Protein AF-0000000077127437 (afdb_homodimer)

Structure (mmCIF, N/CA/C/O backbone):
data_AF-0000000077127437-model_v1
#
loop_
_entity.id
_entity.type
_entity.pdbx_description
1 polymer 'Ribonuclease VapC'
#
loop_
_atom_site.group_PDB
_atom_site.id
_atom_site.type_symbol
_atom_site.label_atom_id
_atom_site.label_alt_id
_atom_site.label_comp_id
_atom_site.label_asym_id
_atom_site.label_entity_id
_atom_site.label_seq_id
_atom_site.pdbx_PDB_ins_code
_atom_site.Cartn_x
_atom_site.Cartn_y
_atom_site.Cartn_z
_atom_site.occupancy
_atom_site.B_iso_or_equiv
_atom_site.auth_seq_id
_atom_site.auth_comp_id
_atom_site.auth_asym_id
_atom_site.auth_atom_id
_atom_site.pdbx_PDB_model_num
ATOM 1 N N . MET A 1 1 ? -3.779 31.906 -5.957 1 47.03 1 MET A N 1
ATOM 2 C CA . MET A 1 1 ? -2.674 30.984 -5.711 1 47.03 1 MET A CA 1
ATOM 3 C C . MET A 1 1 ? -3.182 29.656 -5.156 1 47.03 1 MET A C 1
ATOM 5 O O . MET A 1 1 ? -4.223 29.625 -4.496 1 47.03 1 MET A O 1
ATOM 9 N N . PRO A 1 2 ? -2.729 28.5 -5.754 1 59.28 2 PRO A N 1
ATOM 10 C CA . PRO A 1 2 ? -3.344 27.297 -5.18 1 59.28 2 PRO A CA 1
ATOM 11 C C . PRO A 1 2 ? -3.191 27.234 -3.662 1 59.28 2 PRO A C 1
ATOM 13 O O . PRO A 1 2 ? -2.221 27.75 -3.111 1 59.28 2 PRO A O 1
ATOM 16 N N . VAL A 1 3 ? -4.312 27.016 -3.012 1 71.25 3 VAL A N 1
ATOM 17 C CA . VAL A 1 3 ? -4.32 26.891 -1.559 1 71.25 3 VAL A CA 1
ATOM 18 C C . VAL A 1 3 ? -3.197 25.953 -1.122 1 71.25 3 VAL A C 1
ATOM 20 O O . VAL A 1 3 ? -3.043 24.859 -1.672 1 71.25 3 VAL A O 1
ATOM 23 N N . PRO A 1 4 ? -2.434 26.531 -0.293 1 89.81 4 PRO A N 1
ATOM 24 C CA . PRO A 1 4 ? -1.303 25.703 0.135 1 89.81 4 PRO A CA 1
ATOM 25 C C . PRO A 1 4 ? -1.742 24.406 0.828 1 89.81 4 PRO A C 1
ATOM 27 O O . PRO A 1 4 ? -2.766 24.391 1.519 1 89.81 4 PRO A O 1
ATOM 30 N N . VAL A 1 5 ? -1.129 23.281 0.473 1 97.62 5 VAL A N 1
ATOM 31 C CA . VAL A 1 5 ? -1.521 21.969 0.979 1 97.62 5 VAL A CA 1
ATOM 32 C C . VAL A 1 5 ? -0.319 21.281 1.625 1 97.62 5 VAL A C 1
ATOM 34 O O . VAL A 1 5 ? 0.83 21.625 1.332 1 97.62 5 VAL A O 1
ATOM 37 N N . ALA A 1 6 ? -0.584 20.422 2.562 1 98.75 6 ALA A N 1
ATOM 38 C CA . ALA A 1 6 ? 0.403 19.5 3.117 1 98.75 6 ALA A CA 1
ATOM 39 C C . ALA A 1 6 ? 0.045 18.047 2.791 1 98.75 6 ALA A C 1
ATOM 41 O O . ALA A 1 6 ? -1.093 17.75 2.418 1 98.75 6 ALA A O 1
ATOM 42 N N . LEU A 1 7 ? 1.031 17.234 2.805 1 98.88 7 LEU A N 1
ATOM 43 C CA . LEU A 1 7 ? 0.756 15.805 2.676 1 98.88 7 LEU A CA 1
ATOM 44 C C . LEU A 1 7 ? 0.539 15.164 4.043 1 98.88 7 LEU A C 1
ATOM 46 O O . LEU A 1 7 ? 1.009 15.688 5.059 1 98.88 7 LEU A O 1
ATOM 50 N N . LEU A 1 8 ? -0.252 14.148 4.121 1 98.88 8 LEU A N 1
ATOM 51 C CA . LEU A 1 8 ? -0.587 13.438 5.344 1 98.88 8 LEU A CA 1
ATOM 52 C C . LEU A 1 8 ? -0.104 11.992 5.281 1 98.88 8 LEU A C 1
ATOM 54 O O . LEU A 1 8 ? -0.428 11.266 4.34 1 98.88 8 LEU A O 1
ATOM 58 N N . ASP A 1 9 ? 0.648 11.586 6.234 1 98.94 9 ASP A N 1
ATOM 59 C CA . ASP A 1 9 ? 1.272 10.266 6.316 1 98.94 9 ASP A CA 1
ATOM 60 C C . ASP A 1 9 ? 0.329 9.25 6.953 1 98.94 9 ASP A C 1
ATOM 62 O O . ASP A 1 9 ? -0.545 9.617 7.742 1 98.94 9 ASP A O 1
ATOM 66 N N . THR A 1 10 ? 0.512 8.016 6.625 1 98.94 10 THR A N 1
ATOM 67 C CA . THR A 1 10 ? -0.248 6.883 7.145 1 98.94 10 THR A CA 1
ATOM 68 C C . THR A 1 10 ? -0.25 6.887 8.672 1 98.94 10 THR A C 1
ATOM 70 O O . THR A 1 10 ? -1.289 6.664 9.297 1 98.94 10 THR A O 1
ATOM 73 N N . ASN A 1 11 ? 0.888 7.094 9.281 1 98.88 11 ASN A N 1
ATOM 74 C CA . ASN A 1 11 ? 1.027 6.891 10.719 1 98.88 11 ASN A CA 1
ATOM 75 C C . ASN A 1 11 ? 0.182 7.887 11.508 1 98.88 11 ASN A C 1
ATOM 77 O O . ASN A 1 11 ? -0.285 7.578 12.609 1 98.88 11 ASN A O 1
ATOM 81 N N . VAL A 1 12 ? -0.036 9.094 11 1 98.94 12 VAL A N 1
ATOM 82 C CA . VAL A 1 12 ? -0.888 10.062 11.672 1 98.94 12 VAL A CA 1
ATOM 83 C C . VAL A 1 12 ? -2.332 9.57 11.688 1 98.94 12 VAL A C 1
ATOM 85 O O . VAL A 1 12 ? -3.008 9.625 12.719 1 98.94 12 VAL A O 1
ATOM 88 N N . LEU A 1 13 ? -2.791 9.086 10.555 1 98.88 13 LEU A N 1
ATOM 89 C CA . LEU A 1 13 ? -4.16 8.594 10.43 1 98.88 13 LEU A CA 1
ATOM 90 C C . LEU A 1 13 ? -4.391 7.387 11.328 1 98.88 13 LEU A C 1
ATOM 92 O O . LEU A 1 13 ? -5.367 7.344 12.078 1 98.88 13 LEU A O 1
ATOM 96 N N . VAL A 1 14 ? -3.492 6.391 11.305 1 98.94 14 VAL A N 1
ATOM 97 C CA . VAL A 1 14 ? -3.635 5.172 12.102 1 98.94 14 VAL A CA 1
ATOM 98 C C . VAL A 1 14 ? -3.574 5.512 13.586 1 98.94 14 VAL A C 1
ATOM 100 O O . VAL A 1 14 ? -4.387 5.023 14.375 1 98.94 14 VAL A O 1
ATOM 103 N N . ALA A 1 15 ? -2.639 6.379 13.961 1 98.94 15 ALA A N 1
ATOM 104 C CA . ALA A 1 15 ? -2.506 6.773 15.359 1 98.94 15 ALA A CA 1
ATOM 105 C C . ALA A 1 15 ? -3.752 7.516 15.836 1 98.94 15 ALA A C 1
ATOM 107 O O . ALA A 1 15 ? -4.16 7.371 17 1 98.94 15 ALA A O 1
ATOM 108 N N . SER A 1 16 ? -4.328 8.32 15.016 1 98.81 16 SER A N 1
ATOM 109 C CA . SER A 1 16 ? -5.52 9.062 15.406 1 98.81 16 SER A CA 1
ATOM 110 C C . SER A 1 16 ? -6.676 8.125 15.734 1 98.81 16 SER A C 1
ATOM 112 O O . SER A 1 16 ? -7.527 8.453 16.562 1 98.81 16 SER A O 1
ATOM 114 N N . ALA A 1 17 ? -6.715 6.945 15.078 1 98.62 17 ALA A N 1
ATOM 115 C CA . ALA A 1 17 ? -7.816 6.004 15.242 1 98.62 17 ALA A CA 1
ATOM 116 C C . ALA A 1 17 ? -7.555 5.043 16.406 1 98.62 17 ALA A C 1
ATOM 118 O O . ALA A 1 17 ? -8.469 4.371 16.875 1 98.62 17 ALA A O 1
ATOM 119 N N . SER A 1 18 ? -6.301 4.891 16.797 1 98.75 18 SER A N 1
ATOM 120 C CA . SER A 1 18 ? -5.922 3.883 17.781 1 98.75 18 SER A CA 1
ATOM 121 C C . SER A 1 18 ? -5.629 4.516 19.141 1 98.75 18 SER A C 1
ATOM 123 O O . SER A 1 18 ? -4.547 5.066 19.344 1 98.75 18 SER A O 1
ATOM 125 N N . ALA A 1 19 ? -6.469 4.328 20.141 1 97.75 19 ALA A N 1
ATOM 126 C CA . ALA A 1 19 ? -6.332 4.941 21.453 1 97.75 19 ALA A CA 1
ATOM 127 C C . ALA A 1 19 ? -5.078 4.434 22.156 1 97.75 19 ALA A C 1
ATOM 129 O O . ALA A 1 19 ? -4.551 5.105 23.062 1 97.75 19 ALA A O 1
ATOM 130 N N . ARG A 1 20 ? -4.598 3.291 21.812 1 97.62 20 ARG A N 1
ATOM 131 C CA . ARG A 1 20 ? -3.453 2.693 22.484 1 97.62 20 ARG A CA 1
ATOM 132 C C . ARG A 1 20 ? -2.143 3.145 21.859 1 97.62 20 ARG A C 1
ATOM 134 O O . ARG A 1 20 ? -1.062 2.84 22.359 1 97.62 20 ARG A O 1
ATOM 141 N N . ASP A 1 21 ? -2.242 3.846 20.703 1 98.62 21 ASP A N 1
ATOM 142 C CA . ASP A 1 21 ? -1.038 4.324 20.031 1 98.62 21 ASP A CA 1
ATOM 143 C C . ASP A 1 21 ? -0.372 5.441 20.828 1 98.62 21 ASP A C 1
ATOM 145 O O . ASP A 1 21 ? -1.05 6.328 21.344 1 98.62 21 ASP A O 1
ATOM 149 N N . ASP A 1 22 ? 0.977 5.387 20.906 1 98.31 22 ASP A N 1
ATOM 150 C CA . ASP A 1 22 ? 1.747 6.359 21.672 1 98.31 22 ASP A CA 1
ATOM 151 C C . ASP A 1 22 ? 1.495 7.777 21.172 1 98.31 22 ASP A C 1
ATOM 153 O O . ASP A 1 22 ? 1.606 8.742 21.938 1 98.31 22 ASP A O 1
ATOM 157 N N . TYR A 1 23 ? 1.146 7.914 19.906 1 98.69 23 TYR A N 1
ATOM 158 C CA . TYR A 1 23 ? 0.985 9.227 19.297 1 98.69 23 TYR A CA 1
ATOM 159 C C . TYR A 1 23 ? -0.489 9.602 19.172 1 98.69 23 TYR A C 1
ATOM 161 O O . TYR A 1 23 ? -0.841 10.547 18.469 1 98.69 23 TYR A O 1
ATOM 169 N N . HIS A 1 24 ? -1.32 8.891 19.812 1 98.88 24 HIS A N 1
ATOM 170 C CA . HIS A 1 24 ? -2.76 9.023 19.625 1 98.88 24 HIS A CA 1
ATOM 171 C C . HIS A 1 24 ? -3.215 10.461 19.828 1 98.88 24 HIS A C 1
ATOM 173 O O . HIS A 1 24 ? -3.885 11.031 18.953 1 98.88 24 HIS A O 1
ATOM 179 N N . ASN A 1 25 ? -2.861 11.094 20.938 1 98.69 25 ASN A N 1
ATOM 180 C CA . ASN A 1 25 ? -3.357 12.43 21.266 1 98.69 25 ASN A CA 1
ATOM 181 C C . ASN A 1 25 ? -2.893 13.469 20.25 1 98.69 25 ASN A C 1
ATOM 183 O O . ASN A 1 25 ? -3.693 14.273 19.766 1 98.69 25 ASN A O 1
ATOM 187 N N . ARG A 1 26 ? -1.651 13.414 19.875 1 98.69 26 ARG A N 1
ATOM 188 C CA . ARG A 1 26 ? -1.144 14.359 18.891 1 98.69 26 ARG A CA 1
ATOM 189 C C . ARG A 1 26 ? -1.783 14.125 17.531 1 98.69 26 ARG A C 1
ATOM 191 O O . ARG A 1 26 ? -2.111 15.078 16.812 1 98.69 26 ARG A O 1
ATOM 198 N N . ALA A 1 27 ? -1.916 12.875 17.172 1 98.94 27 ALA A N 1
ATOM 199 C CA . ALA A 1 27 ? -2.535 12.523 15.898 1 98.94 27 ALA A CA 1
ATOM 200 C C . ALA A 1 27 ? -3.977 13.023 15.836 1 98.94 27 ALA A C 1
ATOM 202 O O . ALA A 1 27 ? -4.406 13.562 14.812 1 98.94 27 ALA A O 1
ATOM 203 N N . ARG A 1 28 ? -4.66 12.82 16.922 1 98.75 28 ARG A N 1
ATOM 204 C CA . ARG A 1 28 ? -6.043 13.281 16.984 1 98.75 28 ARG A CA 1
ATOM 205 C C . ARG A 1 28 ? -6.121 14.797 16.844 1 98.75 28 AR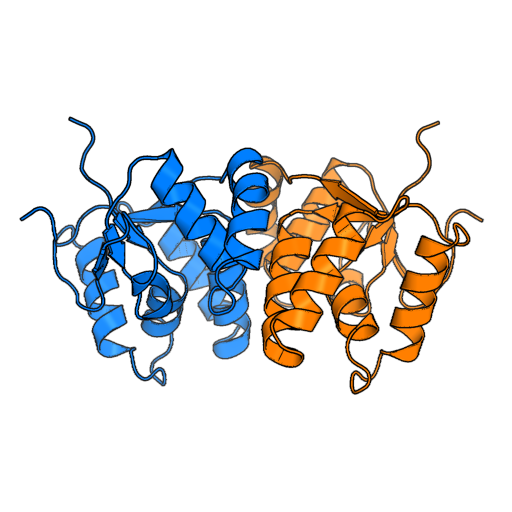G A C 1
ATOM 207 O O . ARG A 1 28 ? -7.02 15.312 16.172 1 98.75 28 ARG A O 1
ATOM 214 N N . GLU A 1 29 ? -5.27 15.508 17.422 1 98.88 29 GLU A N 1
ATOM 215 C CA . GLU A 1 29 ? -5.25 16.969 17.312 1 98.88 29 GLU A CA 1
ATOM 216 C C . GLU A 1 29 ? -4.977 17.406 15.883 1 98.88 29 GLU A C 1
ATOM 218 O O . GLU A 1 29 ? -5.586 18.359 15.398 1 98.88 29 GLU A O 1
ATOM 223 N N . ILE A 1 30 ? -4.059 16.719 15.227 1 98.88 30 ILE A N 1
ATOM 224 C CA . ILE A 1 30 ? -3.766 17.031 13.836 1 98.88 30 ILE A CA 1
ATOM 225 C C . ILE A 1 30 ? -5.008 16.781 12.984 1 98.88 30 ILE A C 1
ATOM 227 O O . ILE A 1 30 ? -5.441 17.672 12.234 1 98.88 30 ILE A O 1
ATOM 231 N N . VAL A 1 31 ? -5.629 15.664 13.125 1 98.75 31 VAL A N 1
ATOM 232 C CA . VAL A 1 31 ? -6.777 15.289 12.312 1 98.75 31 VAL A CA 1
ATOM 233 C C . VAL A 1 31 ? -7.949 16.219 12.602 1 98.75 31 VAL A C 1
ATOM 235 O O . VAL A 1 31 ? -8.641 16.672 11.688 1 98.75 31 VAL A O 1
ATOM 238 N N . ARG A 1 32 ? -8.148 16.531 13.867 1 98.06 32 ARG A N 1
ATOM 239 C CA . ARG A 1 32 ? -9.203 17.453 14.25 1 98.06 32 ARG A CA 1
ATOM 240 C C . ARG A 1 32 ? -8.938 18.844 13.672 1 98.06 32 ARG A C 1
ATOM 242 O O . ARG A 1 32 ? -9.867 19.516 13.203 1 98.06 32 ARG A O 1
ATOM 249 N N . GLY A 1 33 ? -7.691 19.266 13.781 1 98.19 33 GLY A N 1
ATOM 250 C CA . GLY A 1 33 ? -7.3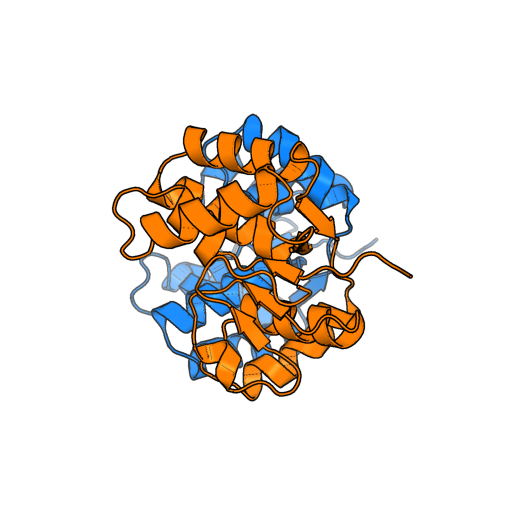24 20.547 13.195 1 98.19 33 GLY A CA 1
ATOM 251 C C . GLY A 1 33 ? -7.605 20.625 11.703 1 98.19 33 GLY A C 1
ATOM 252 O O . GLY A 1 33 ? -8.039 21.656 11.195 1 98.19 33 GLY A O 1
ATOM 253 N N . ILE A 1 34 ? -7.344 19.547 11.008 1 98.12 34 ILE A N 1
ATOM 254 C CA . ILE A 1 34 ? -7.641 19.484 9.578 1 98.12 34 ILE A CA 1
ATOM 255 C C . ILE A 1 34 ? -9.148 19.531 9.359 1 98.12 34 ILE A C 1
ATOM 257 O O . ILE A 1 34 ? -9.641 20.344 8.578 1 98.12 34 ILE A O 1
ATOM 261 N N . ASP A 1 35 ? -9.859 18.75 10.102 1 96.94 35 ASP A N 1
ATOM 262 C CA . ASP A 1 35 ? -11.312 18.672 9.992 1 96.94 35 ASP A CA 1
ATOM 263 C C . ASP A 1 35 ? -11.953 20.047 10.164 1 96.94 35 ASP A C 1
ATOM 265 O O . ASP A 1 35 ? -12.938 20.375 9.484 1 96.94 35 ASP A O 1
ATOM 269 N N . HIS A 1 36 ? -11.445 20.781 11.047 1 96.25 36 HIS A N 1
ATOM 270 C CA . HIS A 1 36 ? -12.078 22.031 11.438 1 96.25 36 HIS A CA 1
ATOM 271 C C . HIS A 1 36 ? -11.555 23.203 10.609 1 96.25 36 HIS A C 1
ATOM 273 O O . HIS A 1 36 ? -12.023 24.328 10.75 1 96.25 36 HIS A O 1
ATOM 279 N N . GLY A 1 37 ? -10.586 22.953 9.766 1 95.69 37 GLY A N 1
ATOM 280 C CA . GLY A 1 37 ? -10.047 24.016 8.922 1 95.69 37 GLY A CA 1
ATOM 281 C C . GLY A 1 37 ? -9.016 24.875 9.617 1 95.69 37 GLY A C 1
ATOM 282 O O . GLY A 1 37 ? -8.641 25.938 9.117 1 95.69 37 GLY A O 1
ATOM 283 N N . ASP A 1 38 ? -8.562 24.453 10.828 1 96.81 38 ASP A N 1
ATOM 284 C CA . ASP A 1 38 ? -7.504 25.141 11.555 1 96.81 38 ASP A CA 1
ATOM 285 C C . ASP A 1 38 ? -6.133 24.797 10.977 1 96.81 38 ASP A C 1
ATOM 287 O O . ASP A 1 38 ? -5.172 25.562 11.164 1 96.81 38 ASP A O 1
ATOM 291 N N . LEU A 1 39 ? -5.977 23.719 10.391 1 98 39 LEU A N 1
ATOM 292 C CA . LEU A 1 39 ? -4.801 23.281 9.648 1 98 39 LEU A CA 1
ATOM 293 C C . LEU A 1 39 ? -5.082 23.25 8.148 1 98 39 LEU A C 1
ATOM 295 O O . LEU A 1 39 ? -6.238 23.344 7.727 1 98 39 LEU A O 1
ATOM 299 N N . PRO A 1 40 ? -4.027 23.344 7.316 1 97.81 40 PRO A N 1
ATOM 300 C CA . PRO A 1 40 ? -4.262 23.328 5.871 1 97.81 40 PRO A CA 1
ATOM 301 C C . PRO A 1 40 ? -4.988 22.078 5.398 1 97.81 40 PRO A C 1
ATOM 303 O O . PRO A 1 40 ? -4.965 21.047 6.086 1 97.81 40 PRO A O 1
ATOM 306 N N . ASP A 1 41 ? -5.578 22.203 4.164 1 97.81 41 ASP A N 1
ATOM 307 C CA . ASP A 1 41 ? -6.008 20.984 3.486 1 97.81 41 ASP A CA 1
ATOM 308 C C . ASP A 1 41 ? -4.84 20.016 3.312 1 97.81 41 ASP A C 1
ATOM 310 O O . ASP A 1 41 ? -3.693 20.438 3.15 1 97.81 41 ASP A O 1
ATOM 314 N N . VAL A 1 42 ? -5.223 18.766 3.389 1 98.62 42 VAL A N 1
ATOM 315 C CA . VAL A 1 42 ? -4.156 17.781 3.262 1 98.62 42 VAL A CA 1
ATOM 316 C C . VAL A 1 42 ? -4.422 16.891 2.053 1 98.62 42 VAL A C 1
ATOM 318 O O . VAL A 1 42 ? -5.578 16.594 1.733 1 98.62 42 VAL A O 1
ATOM 321 N N . MET A 1 43 ? -3.297 16.516 1.414 1 98.38 43 MET A N 1
ATOM 322 C CA . MET A 1 43 ? -3.289 15.539 0.333 1 98.38 43 MET A CA 1
ATOM 323 C C . MET A 1 43 ? -2.809 14.18 0.832 1 98.38 43 MET A C 1
ATOM 325 O O . MET A 1 43 ? -1.917 14.102 1.679 1 98.38 43 MET A O 1
ATOM 329 N N . MET A 1 44 ? -3.414 13.125 0.344 1 98.38 44 MET A N 1
ATOM 330 C CA . MET A 1 44 ? -2.947 11.75 0.493 1 98.38 44 MET A CA 1
ATOM 331 C C . MET A 1 44 ? -2.947 11.023 -0.85 1 98.38 44 MET A C 1
ATOM 333 O O . MET A 1 44 ? -3.793 11.289 -1.704 1 98.38 44 MET A O 1
ATOM 337 N N . THR A 1 45 ? -2.014 10.148 -0.991 1 98.88 45 THR A N 1
ATOM 338 C CA . THR A 1 45 ? -2.027 9.328 -2.197 1 98.88 45 THR A CA 1
ATOM 339 C C . THR A 1 45 ? -2.799 8.031 -1.961 1 98.88 45 THR A C 1
ATOM 341 O O . THR A 1 45 ? -3.061 7.66 -0.815 1 98.88 45 THR A O 1
ATOM 344 N N . ASN A 1 46 ? -3.096 7.355 -3.041 1 98.88 46 ASN A N 1
ATOM 345 C CA . ASN A 1 46 ? -3.74 6.047 -2.98 1 98.88 46 ASN A CA 1
ATOM 346 C C . ASN A 1 46 ? -2.895 5.039 -2.211 1 98.88 46 ASN A C 1
ATOM 348 O O . ASN A 1 46 ? -3.43 4.148 -1.549 1 98.88 46 ASN A O 1
ATOM 352 N N . TYR A 1 47 ? -1.548 5.129 -2.227 1 98.94 47 TYR A N 1
ATOM 353 C CA . TYR A 1 47 ? -0.692 4.242 -1.447 1 98.94 47 TYR A CA 1
ATOM 354 C C . TYR A 1 47 ? -0.905 4.457 0.047 1 98.94 47 TYR A C 1
ATOM 356 O O . TYR A 1 47 ? -1.009 3.492 0.809 1 98.94 47 TYR A O 1
ATOM 364 N N . VAL A 1 48 ? -0.961 5.73 0.462 1 98.94 48 VAL A N 1
ATOM 365 C CA . VAL A 1 48 ? -1.156 6.078 1.865 1 98.94 48 VAL A CA 1
ATOM 366 C C . VAL A 1 48 ? -2.523 5.586 2.336 1 98.94 48 VAL A C 1
ATOM 368 O O . VAL A 1 48 ? -2.645 5.023 3.426 1 98.94 48 VAL A O 1
ATOM 371 N N . VAL A 1 49 ? -3.541 5.777 1.477 1 98.94 49 VAL A N 1
ATOM 372 C CA . VAL A 1 49 ? -4.895 5.363 1.836 1 98.94 49 VAL A CA 1
ATOM 373 C C . VAL A 1 49 ? -4.945 3.844 1.988 1 98.94 49 VAL A C 1
ATOM 375 O O . VAL A 1 49 ? -5.457 3.332 2.986 1 98.94 49 VAL A O 1
ATOM 378 N N . ALA A 1 50 ? -4.383 3.127 1.026 1 98.94 50 ALA A N 1
ATOM 379 C CA . ALA A 1 50 ? -4.391 1.668 1.078 1 98.94 50 ALA A CA 1
ATOM 380 C C . ALA A 1 50 ? -3.682 1.16 2.332 1 98.94 50 ALA A C 1
ATOM 382 O O . ALA A 1 50 ? -4.191 0.277 3.025 1 98.94 50 ALA A O 1
ATOM 383 N N . GLU A 1 51 ? -2.521 1.733 2.619 1 98.94 51 GLU A N 1
ATOM 384 C CA . GLU A 1 51 ? -1.765 1.343 3.805 1 98.94 51 GLU A CA 1
ATOM 385 C C . GLU A 1 51 ? -2.533 1.67 5.082 1 98.94 51 GLU A C 1
ATOM 387 O O . GLU A 1 51 ? -2.578 0.859 6.012 1 98.94 51 GLU A O 1
ATOM 392 N N . THR A 1 52 ? -3.156 2.838 5.152 1 98.94 52 THR A N 1
ATOM 393 C CA . THR A 1 52 ? -3.928 3.275 6.309 1 98.94 52 THR A CA 1
ATOM 394 C C . THR A 1 52 ? -5.082 2.316 6.582 1 98.94 52 THR A C 1
ATOM 396 O O . THR A 1 52 ? -5.277 1.881 7.719 1 98.94 52 THR A O 1
ATOM 399 N N . LEU A 1 53 ? -5.812 1.969 5.539 1 98.94 53 LEU A N 1
ATOM 400 C CA . LEU A 1 53 ? -6.98 1.107 5.695 1 98.94 53 LEU A CA 1
ATOM 401 C C . LEU A 1 53 ? -6.566 -0.3 6.109 1 98.94 53 LEU A C 1
ATOM 403 O O . LEU A 1 53 ? -7.191 -0.906 6.98 1 98.94 53 LEU A O 1
ATOM 407 N N . ASN A 1 54 ? -5.504 -0.833 5.52 1 98.81 54 ASN A N 1
ATOM 408 C CA . ASN A 1 54 ? -5.016 -2.16 5.883 1 98.81 54 ASN A CA 1
ATOM 409 C C . ASN A 1 54 ? -4.555 -2.209 7.336 1 98.81 54 ASN A C 1
ATOM 411 O O . ASN A 1 54 ? -4.945 -3.105 8.086 1 98.81 54 ASN A O 1
ATOM 415 N N . LEU A 1 55 ? -3.768 -1.25 7.758 1 98.69 55 LEU A N 1
ATOM 416 C CA . LEU A 1 55 ? -3.246 -1.22 9.117 1 98.69 55 LEU A CA 1
ATOM 417 C C . LEU A 1 55 ? -4.371 -1.012 10.133 1 98.69 55 LEU A C 1
ATOM 419 O O . LEU A 1 55 ? -4.383 -1.644 11.188 1 98.69 55 LEU A O 1
ATOM 423 N N . THR A 1 56 ? -5.301 -0.068 9.836 1 98.88 56 THR A N 1
ATOM 424 C CA . THR A 1 56 ? -6.434 0.18 10.727 1 98.88 56 THR A CA 1
ATOM 425 C C . THR A 1 56 ? -7.285 -1.077 10.875 1 98.88 56 THR A C 1
ATOM 427 O O . THR A 1 56 ? -7.676 -1.438 11.984 1 98.88 56 THR A O 1
ATOM 430 N N . GLY A 1 57 ? -7.59 -1.738 9.742 1 98.69 57 GLY A N 1
ATOM 431 C CA . GLY A 1 57 ? -8.344 -2.979 9.805 1 98.69 57 GLY A CA 1
ATOM 432 C C . GLY A 1 57 ? -7.656 -4.059 10.617 1 98.69 57 GLY A C 1
ATOM 433 O O . GLY A 1 57 ? -8.297 -4.75 11.414 1 98.69 57 GLY A O 1
ATOM 434 N N . GLU A 1 58 ? -6.355 -4.195 10.445 1 98 58 GLU A N 1
ATOM 435 C CA . GLU A 1 58 ? -5.57 -5.195 11.164 1 98 58 GLU A CA 1
ATOM 436 C C . GLU A 1 58 ? -5.566 -4.918 12.664 1 98 58 GLU A C 1
ATOM 438 O O . GLU A 1 58 ? -5.688 -5.84 13.469 1 98 58 GLU A O 1
ATOM 443 N N . LYS A 1 59 ? -5.438 -3.658 13.047 1 98.25 59 LYS A N 1
ATOM 444 C CA . LYS A 1 59 ? -5.242 -3.289 14.445 1 98.25 59 LYS A CA 1
ATOM 445 C C . LYS A 1 59 ? -6.578 -3.107 15.156 1 98.25 59 LYS A C 1
ATOM 447 O O . LYS A 1 59 ? -6.699 -3.406 16.344 1 98.25 59 LYS A O 1
ATOM 452 N N . LEU A 1 60 ? -7.621 -2.617 14.406 1 98.62 60 LEU A N 1
ATOM 453 C CA . LEU A 1 60 ? -8.812 -2.137 15.094 1 98.62 60 LEU A CA 1
ATOM 454 C C . LEU A 1 60 ? -10.062 -2.822 14.562 1 98.62 60 LEU A C 1
ATOM 456 O O . LEU A 1 60 ? -11.156 -2.643 15.102 1 98.62 60 LEU A O 1
ATOM 460 N N . GLY A 1 61 ? -9.922 -3.574 13.484 1 98.44 61 GLY A N 1
ATOM 461 C CA . GLY A 1 61 ? -11.047 -4.305 12.922 1 98.44 61 GLY A CA 1
ATOM 462 C C . GLY A 1 61 ? -11.688 -3.596 11.742 1 98.44 61 GLY A C 1
ATOM 463 O O . GLY A 1 61 ? -11.375 -2.438 11.461 1 98.44 61 GLY A O 1
ATOM 464 N N . PRO A 1 62 ? -12.516 -4.316 11.023 1 98.38 62 PRO A N 1
ATOM 465 C CA . PRO A 1 62 ? -13.062 -3.822 9.758 1 98.38 62 PRO A CA 1
ATOM 466 C C . PRO A 1 62 ? -13.961 -2.604 9.938 1 98.38 62 PRO A C 1
ATOM 468 O O . PRO A 1 62 ? -14.016 -1.734 9.062 1 98.38 62 PRO A O 1
ATOM 471 N N . ASP A 1 63 ? -14.688 -2.494 11.062 1 98.19 63 ASP A N 1
ATOM 472 C CA . ASP A 1 63 ? -15.547 -1.334 11.281 1 98.19 63 ASP A CA 1
ATOM 473 C C . ASP A 1 63 ? -14.727 -0.05 11.367 1 98.19 63 ASP A C 1
ATOM 475 O O . ASP A 1 63 ? -15.094 0.972 10.789 1 98.19 63 ASP A O 1
ATOM 479 N N . ALA A 1 64 ? -13.617 -0.125 12.062 1 98.69 64 ALA A N 1
ATOM 480 C CA . ALA A 1 64 ? -12.734 1.03 12.188 1 98.69 64 ALA A CA 1
ATOM 481 C C . ALA A 1 64 ? -12.141 1.423 10.844 1 98.69 64 ALA A C 1
ATOM 483 O O . ALA A 1 64 ? -12 2.609 10.539 1 98.69 64 ALA A O 1
ATOM 484 N N . ALA A 1 65 ? -11.789 0.456 10.039 1 98.88 65 ALA A N 1
ATOM 485 C CA . ALA A 1 65 ? -11.234 0.723 8.711 1 98.88 65 ALA A CA 1
ATOM 486 C C . ALA A 1 65 ? -12.273 1.373 7.805 1 98.88 65 ALA A C 1
ATOM 488 O O . ALA A 1 65 ? -11.961 2.299 7.055 1 98.88 65 ALA A O 1
ATOM 489 N N . ASN A 1 66 ? -13.5 0.873 7.879 1 98.75 66 ASN A N 1
ATOM 490 C CA . ASN A 1 66 ? -14.57 1.472 7.086 1 98.75 66 ASN A CA 1
ATOM 491 C C . ASN A 1 66 ? -14.859 2.904 7.527 1 98.75 66 ASN A C 1
ATOM 493 O O . ASN A 1 66 ? -15.109 3.775 6.691 1 98.75 66 ASN A O 1
ATOM 497 N N . GLU A 1 67 ? -14.852 3.164 8.828 1 98.38 67 GLU A N 1
ATOM 498 C CA . GLU A 1 67 ? -15.016 4.52 9.344 1 98.38 67 GLU A CA 1
ATOM 499 C C . GLU A 1 67 ? -13.891 5.434 8.867 1 98.38 67 GLU A C 1
ATOM 501 O O . GLU A 1 67 ? -14.125 6.598 8.531 1 98.38 67 GLU A O 1
ATOM 506 N N . MET A 1 68 ? -12.695 4.902 8.883 1 98.69 68 MET A N 1
ATOM 507 C CA . MET A 1 68 ? -11.547 5.648 8.367 1 98.69 68 MET A CA 1
ATOM 508 C C . MET A 1 68 ? -11.742 5.984 6.891 1 98.69 68 MET A C 1
ATOM 510 O O . MET A 1 68 ? -11.523 7.125 6.477 1 98.69 68 MET A O 1
ATOM 514 N N . LEU A 1 69 ? -12.133 5.027 6.117 1 98.81 69 LEU A N 1
ATOM 515 C CA . LEU A 1 69 ? -12.398 5.258 4.699 1 98.81 69 LEU A CA 1
ATOM 516 C C . LEU A 1 69 ? -13.453 6.344 4.512 1 98.81 69 LEU A C 1
ATOM 518 O O . LEU A 1 69 ? -13.289 7.238 3.68 1 98.81 69 LEU A O 1
ATOM 522 N N . ASP A 1 70 ? -14.516 6.305 5.277 1 98.06 70 ASP A N 1
ATOM 523 C CA . ASP A 1 70 ? -15.562 7.316 5.219 1 98.06 70 ASP A CA 1
ATOM 524 C C . ASP A 1 70 ? -14.992 8.711 5.492 1 98.06 70 ASP A C 1
ATOM 526 O O . ASP A 1 70 ? -15.32 9.664 4.785 1 98.06 70 ASP A O 1
ATOM 530 N N . ARG A 1 71 ? -14.211 8.781 6.492 1 96.31 71 ARG A N 1
ATOM 531 C CA . ARG A 1 71 ? -13.617 10.062 6.859 1 96.31 71 ARG A CA 1
ATOM 532 C C . ARG A 1 71 ? -12.773 10.625 5.715 1 96.31 71 ARG A C 1
ATOM 534 O O . ARG A 1 71 ? -12.875 11.805 5.391 1 96.31 71 ARG A O 1
ATOM 541 N N . LEU A 1 72 ? -11.992 9.773 5.074 1 97.88 72 LEU A N 1
ATOM 542 C CA . LEU A 1 72 ? -11.055 10.219 4.047 1 97.88 72 LEU A CA 1
ATOM 543 C C . LEU A 1 72 ? -11.797 10.617 2.773 1 97.88 72 LEU A C 1
ATOM 545 O O . LEU A 1 72 ? -11.391 11.555 2.08 1 97.88 72 LEU A O 1
ATOM 549 N N . ILE A 1 73 ? -12.883 9.906 2.467 1 96.88 73 ILE A N 1
ATOM 550 C CA . ILE A 1 73 ? -13.609 10.141 1.223 1 96.88 73 ILE A CA 1
ATOM 551 C C . ILE A 1 73 ? -14.57 11.312 1.401 1 96.88 73 ILE A C 1
ATOM 553 O O . ILE A 1 73 ? -14.812 12.078 0.463 1 96.88 73 ILE A O 1
ATOM 557 N N . GLU A 1 74 ? -15.102 11.477 2.584 1 95.56 74 GLU A N 1
ATOM 558 C CA . GLU A 1 74 ? -16.156 12.461 2.801 1 95.56 74 GLU A CA 1
ATOM 559 C C . GLU A 1 74 ? -15.602 13.75 3.4 1 95.56 74 GLU A C 1
ATOM 561 O O . GLU A 1 74 ? -16.281 14.781 3.393 1 95.56 74 GLU A O 1
ATOM 566 N N . GLY A 1 75 ? -14.469 13.68 4.055 1 96.06 75 GLY A N 1
ATOM 567 C CA . GLY A 1 75 ? -13.914 14.859 4.703 1 96.06 75 GLY A CA 1
ATOM 568 C C . GLY A 1 75 ? -13.586 15.977 3.729 1 96.06 75 GLY A C 1
ATOM 569 O O . GLY A 1 75 ? -12.828 15.781 2.779 1 96.06 75 GLY A O 1
ATOM 570 N N . ALA A 1 76 ? -14.008 17.156 3.984 1 96.25 76 ALA A N 1
ATOM 571 C CA . ALA A 1 76 ? -13.906 18.297 3.072 1 96.25 76 ALA A CA 1
ATOM 572 C C . ALA A 1 76 ? -12.453 18.75 2.934 1 96.25 76 ALA A C 1
ATOM 574 O O . ALA A 1 76 ? -12.078 19.344 1.923 1 96.25 76 ALA A O 1
ATOM 575 N N . HIS A 1 77 ? -11.625 18.438 3.916 1 97.12 77 HIS A N 1
ATOM 576 C CA . HIS A 1 77 ? -10.266 18.984 3.951 1 97.12 77 HIS A CA 1
ATOM 577 C C . HIS A 1 77 ? -9.234 17.891 3.67 1 97.12 77 HIS A C 1
ATOM 579 O O . HIS A 1 77 ? -8.031 18.125 3.783 1 97.12 77 HIS A O 1
ATOM 585 N N . PHE A 1 78 ? -9.75 16.672 3.352 1 98 78 PHE A N 1
ATOM 586 C CA . PHE A 1 78 ? -8.93 15.539 2.955 1 98 78 PHE A CA 1
ATOM 587 C C . PHE A 1 78 ? -9.062 15.266 1.462 1 98 78 PHE A C 1
ATOM 589 O O . PHE A 1 78 ? -10.172 15.055 0.96 1 98 78 PHE A O 1
ATOM 596 N N . GLU A 1 79 ? -7.938 15.312 0.813 1 97.88 79 GLU A N 1
ATOM 597 C CA . GLU A 1 79 ? -7.957 15.031 -0.62 1 97.88 79 GLU A CA 1
ATOM 598 C C . GLU A 1 79 ? -7.098 13.812 -0.958 1 97.88 79 GLU A C 1
ATOM 600 O O . GLU A 1 79 ? -5.945 13.727 -0.536 1 97.88 79 GLU A O 1
ATOM 605 N N . ILE A 1 80 ? -7.676 12.898 -1.689 1 98.69 80 ILE A N 1
ATOM 606 C CA . ILE A 1 80 ? -6.949 11.727 -2.172 1 98.69 80 ILE A CA 1
ATOM 607 C C . ILE A 1 80 ? -6.555 11.93 -3.633 1 98.69 80 ILE A C 1
ATOM 609 O O . ILE A 1 80 ? -7.41 12.18 -4.484 1 98.69 80 ILE A O 1
ATOM 613 N N . ASP A 1 81 ? -5.328 11.836 -3.898 1 98.56 81 ASP A N 1
ATOM 614 C CA . ASP A 1 81 ? -4.848 11.883 -5.277 1 98.56 81 ASP A CA 1
ATOM 615 C C . ASP A 1 81 ? -4.25 10.531 -5.688 1 98.56 81 ASP A C 1
ATOM 617 O O . ASP A 1 81 ? -3.549 9.891 -4.902 1 98.56 81 ASP A O 1
ATOM 621 N N . HIS A 1 82 ? -4.613 10.047 -6.887 1 98.88 82 HIS A N 1
ATOM 622 C CA . HIS A 1 82 ? -4.043 8.82 -7.43 1 98.88 82 HIS A CA 1
ATOM 623 C C . HIS A 1 82 ? -2.658 9.062 -8.016 1 98.88 82 HIS A C 1
ATOM 625 O O . HIS A 1 82 ? -2.525 9.695 -9.07 1 98.88 82 HIS A O 1
ATOM 631 N N . ALA A 1 83 ? -1.63 8.562 -7.332 1 98.81 83 ALA A N 1
ATOM 632 C CA . ALA A 1 83 ? -0.25 8.805 -7.746 1 98.81 83 ALA A CA 1
ATOM 633 C C . ALA A 1 83 ? 0.034 8.172 -9.102 1 98.81 83 ALA A C 1
ATOM 635 O O . ALA A 1 83 ? -0.347 7.027 -9.352 1 98.81 83 ALA A O 1
ATOM 636 N N . PRO A 1 84 ? 0.64 8.883 -10.031 1 98.81 84 PRO A N 1
ATOM 637 C CA . PRO A 1 84 ? 0.947 8.336 -11.352 1 98.81 84 PRO A CA 1
ATOM 638 C C . PRO A 1 84 ? 2.068 7.305 -11.32 1 98.81 84 PRO A C 1
ATOM 640 O O . PRO A 1 84 ? 2.801 7.215 -10.328 1 98.81 84 PRO A O 1
ATOM 643 N N . LYS A 1 85 ? 2.18 6.527 -12.422 1 98.75 85 LYS A N 1
ATOM 644 C CA . LYS A 1 85 ? 3.23 5.523 -12.562 1 98.75 85 LYS A CA 1
ATOM 645 C C . LYS A 1 85 ? 4.613 6.148 -12.406 1 98.75 85 LYS A C 1
ATOM 647 O O . LYS A 1 85 ? 5.535 5.508 -11.898 1 98.75 85 LYS A O 1
ATOM 652 N N . THR A 1 86 ? 4.754 7.434 -12.789 1 98.75 86 THR A N 1
ATOM 653 C CA . THR A 1 86 ? 6.039 8.117 -12.703 1 98.75 86 THR A CA 1
ATOM 654 C C . THR A 1 86 ? 6.512 8.203 -11.258 1 98.75 86 THR A C 1
ATOM 656 O O . THR A 1 86 ? 7.711 8.148 -10.984 1 98.75 86 THR A O 1
ATOM 659 N N . ASP A 1 87 ? 5.609 8.398 -10.281 1 98.88 87 ASP A N 1
ATOM 660 C CA . ASP A 1 87 ? 5.984 8.438 -8.875 1 98.88 87 ASP A CA 1
ATOM 661 C C . ASP A 1 87 ? 6.465 7.066 -8.398 1 98.88 87 ASP A C 1
ATOM 663 O O . ASP A 1 87 ? 7.422 6.973 -7.625 1 98.88 87 ASP A O 1
ATOM 667 N N . PHE A 1 88 ? 5.793 5.984 -8.82 1 98.81 88 PHE A N 1
ATOM 668 C CA . PHE A 1 88 ? 6.207 4.621 -8.516 1 98.81 88 PHE A CA 1
ATOM 669 C C . PHE A 1 88 ? 7.617 4.355 -9.023 1 98.81 88 PHE A C 1
ATOM 671 O O . PHE A 1 88 ? 8.453 3.801 -8.312 1 98.81 88 PHE A O 1
ATOM 678 N N . ASN A 1 89 ? 7.84 4.766 -10.297 1 98.75 89 ASN A N 1
ATOM 679 C CA . ASN A 1 89 ? 9.156 4.578 -10.898 1 98.75 89 ASN A CA 1
ATOM 680 C C . ASN A 1 89 ? 10.234 5.359 -10.156 1 98.75 89 ASN A C 1
ATOM 682 O O . ASN A 1 89 ? 11.312 4.828 -9.875 1 98.75 89 ASN A O 1
ATOM 686 N N . ALA A 1 90 ? 9.93 6.547 -9.773 1 98.88 90 ALA A N 1
ATOM 687 C CA . ALA A 1 90 ? 10.898 7.414 -9.094 1 98.88 90 ALA A CA 1
ATOM 688 C C . ALA A 1 90 ? 11.133 6.949 -7.66 1 98.88 90 ALA A C 1
ATOM 690 O O . ALA A 1 90 ? 12.172 7.25 -7.066 1 98.88 90 ALA A O 1
ATOM 691 N N . ALA A 1 91 ? 10.172 6.211 -7.074 1 98.88 91 ALA A N 1
ATOM 692 C CA . ALA A 1 91 ? 10.297 5.734 -5.699 1 98.88 91 ALA A CA 1
ATOM 693 C C . ALA A 1 91 ? 11.336 4.621 -5.598 1 98.88 91 ALA A C 1
ATOM 695 O O . ALA A 1 91 ? 11.906 4.395 -4.527 1 98.88 91 ALA A O 1
ATOM 696 N N . GLN A 1 92 ? 11.578 3.891 -6.727 1 98.81 92 GLN A N 1
ATOM 697 C CA . GLN A 1 92 ? 12.461 2.725 -6.695 1 98.81 92 GLN A CA 1
ATOM 698 C C . GLN A 1 92 ? 13.891 3.125 -6.352 1 98.81 92 GLN A C 1
ATOM 700 O O . GLN A 1 92 ? 14.484 2.588 -5.414 1 98.81 92 GLN A O 1
ATOM 705 N N . PRO A 1 93 ? 14.516 4.117 -7.062 1 98.62 93 PRO A N 1
ATOM 706 C CA . PRO A 1 93 ? 15.875 4.496 -6.668 1 98.62 93 PRO A CA 1
ATOM 707 C C . PRO A 1 93 ? 15.93 5.164 -5.293 1 98.62 93 PRO A C 1
ATOM 709 O O . PRO A 1 93 ? 16.922 5.023 -4.574 1 98.62 93 PRO A O 1
ATOM 712 N N . LEU A 1 94 ? 14.922 5.938 -4.879 1 98.62 94 LEU A N 1
ATOM 713 C CA . LEU A 1 94 ? 14.867 6.535 -3.549 1 98.62 94 LEU A CA 1
ATOM 714 C C . LEU A 1 94 ? 14.836 5.457 -2.471 1 98.62 94 LEU A C 1
ATOM 716 O O . LEU A 1 94 ? 15.531 5.562 -1.458 1 98.62 94 LEU A O 1
ATOM 720 N N . PHE A 1 95 ? 14.047 4.449 -2.668 1 98.75 95 PHE A N 1
ATOM 721 C CA . PHE A 1 95 ? 13.914 3.305 -1.772 1 98.75 95 PHE A CA 1
ATOM 722 C C . PHE A 1 95 ? 15.25 2.604 -1.579 1 98.75 95 PHE A C 1
ATOM 724 O O . PHE A 1 95 ? 15.602 2.223 -0.46 1 98.75 95 PHE A O 1
ATOM 731 N N . ARG A 1 96 ? 16.016 2.477 -2.646 1 98.5 96 ARG A N 1
ATOM 732 C CA . ARG A 1 96 ? 17.328 1.838 -2.594 1 98.5 96 ARG A CA 1
ATOM 733 C C . ARG A 1 96 ? 18.328 2.711 -1.853 1 98.5 96 ARG A C 1
ATOM 735 O O . ARG A 1 96 ? 19.234 2.199 -1.176 1 98.5 96 ARG A O 1
ATOM 742 N N . ARG A 1 97 ? 18.141 3.984 -1.978 1 98.19 97 ARG A N 1
ATOM 743 C CA . ARG A 1 97 ? 19.109 4.941 -1.436 1 98.19 97 ARG A CA 1
ATOM 744 C C . ARG A 1 97 ? 18.875 5.16 0.056 1 98.19 97 ARG A C 1
ATOM 746 O O . ARG A 1 97 ? 19.828 5.242 0.831 1 98.19 97 ARG A O 1
ATOM 753 N N . TYR A 1 98 ? 17.641 5.277 0.507 1 98.25 98 TYR A N 1
ATOM 754 C CA . TYR A 1 98 ? 17.266 5.527 1.896 1 98.25 98 TYR A CA 1
ATOM 755 C C . TYR A 1 98 ? 16.688 4.277 2.539 1 98.25 98 TYR A C 1
ATOM 757 O O . TYR A 1 98 ? 15.469 4.082 2.541 1 98.25 98 TYR A O 1
ATOM 765 N N . LEU A 1 99 ? 17.469 3.516 3.236 1 97.56 99 LEU A N 1
ATOM 766 C CA . LEU A 1 99 ? 17.125 2.174 3.693 1 97.56 99 LEU A CA 1
ATOM 767 C C . LEU A 1 99 ? 16.109 2.234 4.84 1 97.56 99 LEU A C 1
ATOM 769 O O . LEU A 1 99 ? 15.461 1.235 5.152 1 97.56 99 LEU A O 1
ATOM 773 N N . GLU A 1 100 ? 15.984 3.414 5.422 1 97.31 100 GLU A N 1
ATOM 774 C CA . GLU A 1 100 ? 15.062 3.557 6.543 1 97.31 100 GLU A CA 1
ATOM 775 C C . GLU A 1 100 ? 13.648 3.863 6.059 1 97.31 100 GLU A C 1
ATOM 777 O O . GLU A 1 100 ? 12.688 3.777 6.828 1 97.31 100 GLU A O 1
ATOM 782 N N . LEU A 1 101 ? 13.508 4.199 4.781 1 98.44 101 LEU A N 1
ATOM 783 C CA . LEU A 1 101 ? 12.195 4.508 4.227 1 98.44 101 LEU A CA 1
ATOM 784 C C . LEU A 1 101 ? 11.539 3.252 3.66 1 98.44 101 LEU A C 1
ATOM 786 O O . LEU A 1 101 ? 12.172 2.492 2.922 1 98.44 101 LEU A O 1
ATOM 790 N N . SER A 1 102 ? 10.25 3.047 4.031 1 98.69 102 SER A N 1
ATOM 791 C CA . SER A 1 102 ? 9.461 2.033 3.334 1 98.69 102 SER A CA 1
ATOM 792 C C . SER A 1 102 ? 9.203 2.438 1.886 1 98.69 102 SER A C 1
ATOM 794 O O . SER A 1 102 ? 9.5 3.564 1.487 1 98.69 102 SER A O 1
ATOM 796 N N . PHE A 1 103 ? 8.727 1.537 1.122 1 98.88 103 PHE A N 1
ATOM 797 C CA . PHE A 1 103 ? 8.43 1.895 -0.259 1 98.88 103 PHE A CA 1
ATOM 798 C C . PHE A 1 103 ? 7.32 2.939 -0.318 1 98.88 103 PHE A C 1
ATOM 800 O O . PHE A 1 103 ? 7.375 3.865 -1.13 1 98.88 103 PHE A O 1
ATOM 807 N N . VAL A 1 104 ? 6.273 2.791 0.551 1 98.94 104 VAL A N 1
ATOM 808 C CA . VAL A 1 104 ? 5.191 3.77 0.586 1 98.94 104 VAL A CA 1
ATOM 809 C C . VAL A 1 104 ? 5.742 5.133 1.004 1 98.94 104 VAL A C 1
ATOM 811 O O . VAL A 1 104 ? 5.371 6.16 0.431 1 98.94 104 VAL A O 1
ATOM 814 N N . ASP A 1 105 ? 6.711 5.207 1.963 1 98.88 105 ASP A N 1
ATOM 815 C CA . ASP A 1 105 ? 7.367 6.465 2.309 1 98.88 105 ASP A CA 1
ATOM 816 C C . ASP A 1 105 ? 8.078 7.062 1.099 1 98.88 105 ASP A C 1
ATOM 818 O O . ASP A 1 105 ? 8.039 8.273 0.882 1 98.88 105 ASP A O 1
ATOM 822 N N . SER A 1 106 ? 8.742 6.203 0.355 1 98.94 106 SER A N 1
ATOM 823 C CA . SER A 1 106 ? 9.438 6.656 -0.846 1 98.94 106 SER A CA 1
ATOM 824 C C . SER A 1 106 ? 8.461 7.234 -1.863 1 98.94 106 SER A C 1
ATOM 826 O O . SER A 1 106 ? 8.773 8.219 -2.539 1 98.94 106 SER A O 1
ATOM 828 N N . THR A 1 107 ? 7.266 6.637 -2.002 1 98.94 107 THR A N 1
ATOM 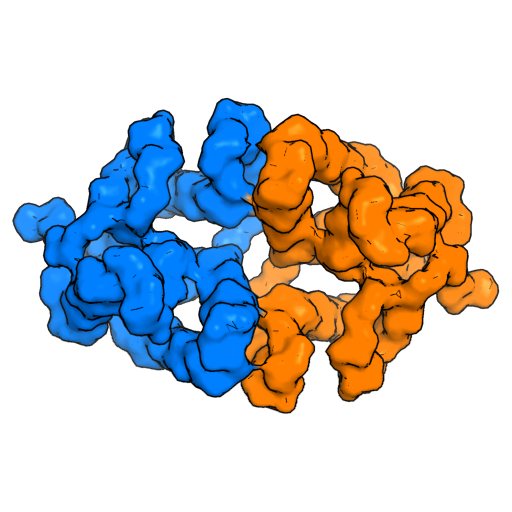829 C CA . THR A 1 107 ? 6.254 7.184 -2.902 1 98.94 107 THR A CA 1
ATOM 830 C C . THR A 1 107 ? 5.734 8.523 -2.385 1 98.94 107 THR A C 1
ATOM 832 O O . THR A 1 107 ? 5.395 9.406 -3.172 1 98.94 107 THR A O 1
ATOM 835 N N . ILE A 1 108 ? 5.613 8.68 -1.019 1 98.94 108 ILE A N 1
ATOM 836 C CA . ILE A 1 108 ? 5.254 9.961 -0.436 1 98.94 108 ILE A CA 1
ATOM 837 C C . ILE A 1 108 ? 6.262 11.031 -0.871 1 98.94 108 ILE A C 1
ATOM 839 O O . ILE A 1 108 ? 5.875 12.078 -1.384 1 98.94 108 ILE A O 1
ATOM 843 N N . ALA A 1 109 ? 7.52 10.703 -0.752 1 98.88 109 ALA A N 1
ATOM 844 C CA . ALA A 1 109 ? 8.586 11.648 -1.059 1 98.88 109 ALA A CA 1
ATOM 845 C C . ALA A 1 109 ? 8.57 12.039 -2.533 1 98.88 109 ALA A C 1
ATOM 847 O O . ALA A 1 109 ? 8.672 13.227 -2.867 1 98.88 109 ALA A O 1
ATOM 848 N N . THR A 1 110 ? 8.445 11.07 -3.426 1 98.88 110 THR A N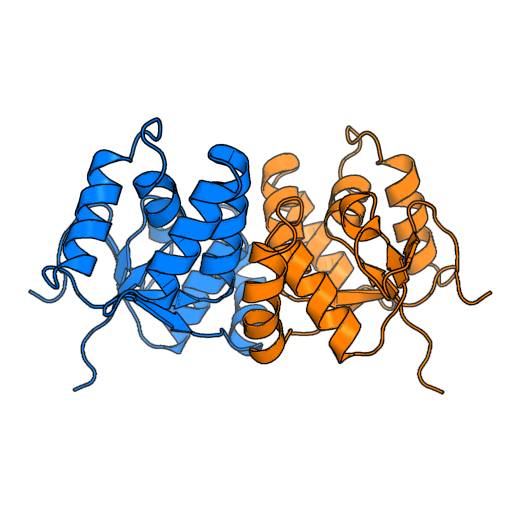 1
ATOM 849 C CA . THR A 1 110 ? 8.477 11.359 -4.855 1 98.88 110 THR A CA 1
ATOM 850 C C . THR A 1 110 ? 7.238 12.148 -5.273 1 98.88 110 THR A C 1
ATOM 852 O O . THR A 1 110 ? 7.316 13.016 -6.145 1 98.88 110 THR A O 1
ATOM 855 N N . TYR A 1 111 ? 6.078 11.82 -4.688 1 98.88 111 TYR A N 1
ATOM 856 C CA . TYR A 1 111 ? 4.859 12.586 -4.945 1 98.88 111 TYR A CA 1
ATOM 857 C C . TYR A 1 111 ? 5.027 14.039 -4.531 1 98.88 111 TYR A C 1
ATOM 859 O O . TYR A 1 111 ? 4.668 14.953 -5.285 1 98.88 111 TYR A O 1
ATOM 867 N N . MET A 1 112 ? 5.539 14.281 -3.303 1 98.75 112 MET A N 1
ATOM 868 C CA . MET A 1 112 ? 5.754 15.625 -2.791 1 98.75 112 MET A CA 1
ATOM 869 C C . MET A 1 112 ? 6.688 16.406 -3.705 1 98.75 112 MET A C 1
ATOM 871 O O . MET A 1 112 ? 6.418 17.578 -4.027 1 98.75 112 MET A O 1
ATOM 875 N N . GLU A 1 113 ? 7.75 15.758 -4.109 1 98.56 113 GLU A N 1
ATOM 876 C CA . GLU A 1 113 ? 8.703 16.406 -5.004 1 98.56 113 GLU A CA 1
ATOM 877 C C . GLU A 1 113 ? 8.047 16.812 -6.32 1 98.56 113 GLU A C 1
ATOM 879 O O . GLU A 1 113 ? 8.188 17.953 -6.766 1 98.56 113 GLU A O 1
ATOM 884 N N . ARG A 1 114 ? 7.371 15.914 -6.93 1 98.38 114 ARG A N 1
ATOM 885 C CA . ARG A 1 114 ? 6.75 16.141 -8.227 1 98.38 114 ARG A CA 1
ATOM 886 C C . ARG A 1 114 ? 5.711 17.25 -8.148 1 98.38 114 ARG A C 1
ATOM 888 O O . ARG A 1 114 ? 5.609 18.078 -9.055 1 98.38 114 ARG A O 1
ATOM 895 N N . GLU A 1 115 ? 4.93 17.297 -7.086 1 97.94 115 GLU A N 1
ATOM 896 C CA . GLU A 1 115 ? 3.828 18.234 -6.941 1 97.94 115 GLU A CA 1
ATOM 897 C C . GLU A 1 115 ? 4.301 19.547 -6.309 1 97.94 115 GLU A C 1
ATOM 899 O O . GLU A 1 115 ? 3.527 20.5 -6.176 1 97.94 115 GLU A O 1
ATOM 904 N N . GLY A 1 116 ? 5.527 19.578 -5.848 1 97.31 116 GLY A N 1
ATOM 905 C CA . GLY A 1 116 ? 6.055 20.781 -5.199 1 97.31 116 GLY A CA 1
ATOM 906 C C . GLY A 1 116 ? 5.48 21.016 -3.816 1 97.31 116 GLY A C 1
ATOM 907 O O . GLY A 1 116 ? 5.254 22.156 -3.416 1 97.31 116 GLY A O 1
ATOM 908 N N . ILE A 1 117 ? 5.145 19.984 -3.09 1 98.19 117 ILE A N 1
ATOM 909 C CA . ILE A 1 117 ? 4.637 20.078 -1.727 1 98.19 117 ILE A CA 1
ATOM 910 C C . ILE A 1 117 ? 5.785 19.922 -0.734 1 98.19 117 ILE A C 1
ATOM 912 O O . ILE A 1 117 ? 6.543 18.953 -0.793 1 98.19 117 ILE A O 1
ATOM 916 N N . GLU A 1 118 ? 5.934 20.75 0.166 1 98.38 118 GLU A N 1
ATOM 917 C CA . GLU A 1 118 ? 7.062 20.766 1.092 1 98.38 118 GLU A CA 1
ATOM 918 C C . GLU A 1 118 ? 6.703 20.094 2.416 1 98.38 118 GLU A C 1
ATOM 920 O O . GLU A 1 118 ? 7.539 19.438 3.027 1 98.38 118 GLU A O 1
ATOM 925 N N . TYR A 1 119 ? 5.473 20.234 2.91 1 98.88 119 TYR A N 1
ATOM 926 C CA . TYR A 1 119 ? 5.141 19.922 4.293 1 98.88 119 TYR A CA 1
ATOM 927 C C . TYR A 1 119 ? 4.43 18.578 4.387 1 98.88 119 TYR A C 1
ATOM 929 O O . TYR A 1 119 ? 3.57 18.266 3.561 1 98.88 119 TYR A O 1
ATOM 937 N N . LEU A 1 120 ? 4.836 17.812 5.332 1 98.94 120 LEU A N 1
ATOM 938 C CA . LEU A 1 120 ? 4.324 16.469 5.602 1 98.94 120 LEU A CA 1
ATOM 939 C C . LEU A 1 120 ? 3.977 16.312 7.078 1 98.94 120 LEU A C 1
ATOM 941 O O . LEU A 1 120 ? 4.84 16.469 7.941 1 98.94 120 LEU A O 1
ATOM 945 N N . TYR A 1 121 ? 2.697 16.047 7.398 1 98.94 121 TYR A N 1
ATOM 946 C CA . TYR A 1 121 ? 2.387 15.602 8.75 1 98.94 121 TYR A CA 1
ATOM 947 C C . TYR A 1 121 ? 2.762 14.141 8.938 1 98.94 121 TYR A C 1
ATOM 949 O O . TYR A 1 121 ? 2.189 13.258 8.297 1 98.94 121 TYR A O 1
ATOM 957 N N . SER A 1 122 ? 3.713 13.867 9.781 1 98.94 122 SER A N 1
ATOM 958 C CA . SER A 1 122 ? 4.207 12.523 10.039 1 98.94 122 SER A CA 1
ATOM 959 C C . SER A 1 122 ? 4.945 12.453 11.367 1 98.94 122 SER A C 1
ATOM 961 O O . SER A 1 122 ? 5.629 13.398 11.758 1 98.94 122 SER A O 1
ATOM 963 N N . PHE A 1 123 ? 4.84 11.297 12.031 1 98.94 123 PHE A N 1
ATOM 964 C CA . PHE A 1 123 ? 5.598 11.047 13.25 1 98.94 123 PHE A CA 1
ATOM 965 C C . PHE A 1 123 ? 6.891 10.297 12.945 1 98.94 123 PHE A C 1
ATOM 967 O O . PHE A 1 123 ? 7.688 10.031 13.844 1 98.94 123 PHE A O 1
ATOM 974 N N . ASP A 1 124 ? 7.113 9.906 11.68 1 98.69 124 ASP A N 1
ATOM 975 C CA . ASP A 1 124 ? 8.281 9.133 11.266 1 98.69 124 ASP A CA 1
ATOM 976 C C . ASP A 1 124 ? 9.461 10.047 10.961 1 98.69 124 ASP A C 1
ATOM 978 O O . ASP A 1 124 ? 9.508 10.68 9.898 1 98.69 124 ASP A O 1
ATOM 982 N N . ASP A 1 125 ? 10.453 10.039 11.766 1 98.56 125 ASP A N 1
ATOM 983 C CA . ASP A 1 125 ? 11.57 10.969 11.609 1 98.56 125 ASP A CA 1
ATOM 984 C C . ASP A 1 125 ? 12.516 10.508 10.508 1 98.56 125 ASP A C 1
ATOM 986 O O . ASP A 1 125 ? 13.469 11.219 10.164 1 98.56 125 ASP A O 1
ATOM 990 N N . ASP A 1 126 ? 12.25 9.367 9.82 1 98.44 126 ASP A N 1
ATOM 991 C CA . ASP A 1 126 ? 13.031 8.953 8.656 1 98.44 126 ASP A CA 1
ATOM 992 C C . ASP A 1 126 ? 12.922 9.977 7.531 1 98.44 126 ASP A C 1
ATOM 994 O O . ASP A 1 126 ? 13.852 10.133 6.734 1 98.44 126 ASP A O 1
ATOM 998 N N . PHE A 1 127 ? 11.828 10.734 7.52 1 98.81 127 PHE A N 1
ATOM 999 C CA . PHE A 1 127 ? 11.617 11.711 6.465 1 98.81 127 PHE A CA 1
ATOM 1000 C C . PHE A 1 127 ? 12.578 12.891 6.609 1 98.81 127 PHE A C 1
ATOM 1002 O O . PHE A 1 127 ? 12.758 13.664 5.672 1 98.81 127 PHE A O 1
ATOM 1009 N N . ASP A 1 128 ? 13.195 13.047 7.816 1 98.62 128 ASP A N 1
ATOM 1010 C CA . ASP A 1 128 ? 14.07 14.188 8.07 1 98.62 128 ASP A CA 1
ATOM 1011 C C . ASP A 1 128 ? 15.344 14.102 7.227 1 98.62 128 ASP A C 1
ATOM 1013 O O . ASP A 1 128 ? 16.062 15.086 7.078 1 98.62 128 ASP A O 1
ATOM 1017 N N . ALA A 1 129 ? 15.602 12.984 6.66 1 97.88 129 ALA A N 1
ATOM 1018 C CA . ALA A 1 129 ? 16.781 12.789 5.824 1 97.88 129 ALA A CA 1
ATOM 1019 C C . ALA A 1 129 ? 16.562 13.344 4.422 1 97.88 129 ALA A C 1
ATOM 1021 O O . ALA A 1 129 ? 17.516 13.508 3.652 1 97.88 129 ALA A O 1
ATOM 1022 N N . LEU A 1 130 ? 15.344 13.68 4.031 1 98.31 130 LEU A N 1
ATOM 1023 C CA . LEU A 1 130 ? 14.992 14.078 2.67 1 98.31 130 LEU A CA 1
ATOM 1024 C C . LEU A 1 130 ? 15.086 15.586 2.508 1 98.31 130 LEU A C 1
ATOM 1026 O O . LEU A 1 130 ? 14.555 16.344 3.332 1 98.31 130 LEU A O 1
ATOM 1030 N N . ASP A 1 131 ? 15.734 15.953 1.457 1 96.69 131 ASP A N 1
ATOM 1031 C CA . ASP A 1 131 ? 15.719 17.375 1.102 1 96.69 131 ASP A CA 1
ATOM 1032 C C . ASP A 1 131 ? 14.344 17.781 0.581 1 96.69 131 ASP A C 1
ATOM 1034 O O . ASP A 1 131 ? 13.688 17.031 -0.138 1 96.69 131 ASP A O 1
ATOM 1038 N N . GLY A 1 132 ? 13.922 18.922 0.951 1 97.44 132 GLY A N 1
ATOM 1039 C CA . GLY A 1 132 ? 12.703 19.484 0.394 1 97.44 132 GLY A CA 1
ATOM 1040 C C . GLY A 1 132 ? 11.453 19.047 1.138 1 97.44 132 GLY A C 1
ATOM 1041 O O . GLY A 1 132 ? 10.344 19.422 0.76 1 97.44 132 GLY A O 1
ATOM 1042 N N . VAL A 1 133 ? 11.633 18.219 2.195 1 98.62 133 VAL A N 1
ATOM 1043 C CA . VAL A 1 133 ? 10.5 17.781 3.016 1 98.62 133 VAL A CA 1
ATOM 1044 C C . VAL A 1 133 ? 10.633 18.375 4.418 1 98.62 133 VAL A C 1
ATOM 1046 O O . VAL A 1 133 ? 11.664 18.219 5.074 1 98.62 133 VAL A O 1
ATOM 1049 N N . THR A 1 134 ? 9.664 19.078 4.848 1 98.69 134 THR A N 1
ATOM 1050 C CA . THR A 1 134 ? 9.555 19.531 6.227 1 98.69 134 THR A CA 1
ATOM 1051 C C . THR A 1 134 ? 8.484 18.75 6.977 1 98.69 134 THR A C 1
ATOM 1053 O O . THR A 1 134 ? 7.297 18.859 6.672 1 98.69 134 THR A O 1
ATOM 1056 N N . ARG A 1 135 ? 8.922 18.016 7.906 1 98.81 135 ARG A N 1
ATOM 1057 C CA . ARG A 1 135 ? 8.047 17.156 8.688 1 98.81 135 ARG A CA 1
ATOM 1058 C C . ARG A 1 135 ? 7.41 17.922 9.844 1 98.81 135 ARG A C 1
ATOM 1060 O O . ARG A 1 135 ? 8.078 18.688 10.531 1 98.81 135 ARG A O 1
ATOM 1067 N N . LEU A 1 136 ? 6.156 17.734 9.977 1 98.88 136 LEU A N 1
ATOM 1068 C CA . LEU A 1 136 ? 5.379 18.266 11.094 1 98.88 136 LEU A CA 1
ATOM 1069 C C . LEU A 1 136 ? 4.84 17.125 11.961 1 98.88 136 LEU A C 1
ATOM 1071 O O . LEU A 1 136 ? 4.062 16.297 11.492 1 98.88 136 LEU A O 1
ATOM 1075 N N . ASP A 1 137 ? 5.184 17.094 13.289 1 98.69 137 ASP A N 1
ATOM 1076 C CA . ASP A 1 137 ? 4.719 16.031 14.18 1 98.69 137 ASP A CA 1
ATOM 1077 C C . ASP A 1 137 ? 3.834 16.594 15.289 1 98.69 137 ASP A C 1
ATOM 1079 O O . ASP A 1 137 ? 3.611 15.922 16.297 1 98.69 137 ASP A O 1
ATOM 1083 N N . THR A 1 138 ? 3.447 17.844 15.133 1 98.56 138 THR A N 1
ATOM 1084 C CA . THR A 1 138 ? 2.488 18.562 15.969 1 98.56 138 THR A CA 1
ATOM 1085 C C . THR A 1 138 ? 1.438 19.266 15.102 1 98.56 138 THR A C 1
ATOM 1087 O O . THR A 1 138 ? 1.616 19.406 13.891 1 98.56 138 THR A O 1
ATOM 1090 N N . PRO A 1 139 ? 0.294 19.594 15.68 1 98.5 139 PRO A N 1
ATOM 1091 C CA . PRO A 1 139 ? -0.758 20.25 14.898 1 98.5 139 PRO A CA 1
ATOM 1092 C C . PRO A 1 139 ? -0.434 21.703 14.578 1 98.5 139 PRO A C 1
ATOM 1094 O O . PRO A 1 139 ? -1.22 22.609 14.898 1 98.5 139 PRO A O 1
ATOM 1097 N N . ASP A 1 140 ? 0.659 21.938 13.93 1 98.06 140 ASP A N 1
ATOM 1098 C CA . ASP A 1 140 ? 1.074 23.266 13.5 1 98.06 140 ASP A CA 1
ATOM 1099 C C . ASP A 1 140 ? 0.644 23.547 12.062 1 98.06 140 ASP A C 1
ATOM 1101 O O . ASP A 1 140 ? 0.712 22.656 11.211 1 98.06 140 ASP A O 1
ATOM 1105 N N . ASN A 1 141 ? 0.223 24.734 11.836 1 98 141 ASN A N 1
ATOM 1106 C CA . ASN A 1 141 ? -0.006 25.219 10.477 1 98 141 ASN A CA 1
ATOM 1107 C C . ASN A 1 141 ? 1.229 25.922 9.914 1 98 141 ASN A C 1
ATOM 1109 O O . ASN A 1 141 ? 1.559 27.031 10.328 1 98 141 ASN A O 1
ATOM 1113 N N . PRO A 1 142 ? 1.853 25.328 8.977 1 97.56 142 PRO A N 1
ATOM 1114 C CA . PRO A 1 142 ? 3.119 25.906 8.516 1 97.56 142 PRO A CA 1
ATOM 1115 C C . PRO A 1 142 ? 2.924 27.125 7.621 1 97.56 142 PRO A C 1
ATOM 1117 O O . PRO A 1 142 ? 3.898 27.781 7.234 1 97.56 142 PRO A O 1
ATOM 1120 N N . PHE A 1 143 ? 1.748 27.469 7.316 1 96.5 143 PHE A N 1
ATOM 1121 C CA . PHE A 1 143 ? 1.477 28.562 6.391 1 96.5 143 PHE A CA 1
ATOM 1122 C C . PHE A 1 143 ? 0.976 29.781 7.141 1 96.5 143 PHE A C 1
ATOM 1124 O O . PHE A 1 143 ? 0.552 30.766 6.52 1 96.5 143 PHE A O 1
ATOM 1131 N N . ASP A 1 144 ? 0.79 29.625 8.406 1 88.25 144 ASP A N 1
ATOM 1132 C CA . ASP A 1 144 ? 0.475 30.781 9.227 1 88.25 144 ASP A CA 1
ATOM 1133 C C . ASP A 1 144 ? 1.706 31.672 9.43 1 88.25 144 ASP A C 1
ATOM 1135 O O . ASP A 1 144 ? 2.836 31.172 9.438 1 88.25 144 ASP A O 1
ATOM 1139 N N . MET B 1 1 ? -3.252 -15.234 -29.406 1 46.09 1 MET B N 1
ATOM 1140 C CA . MET B 1 1 ? -4.062 -15.016 -28.203 1 46.09 1 MET B CA 1
ATOM 1141 C C . MET B 1 1 ? -3.199 -14.531 -27.047 1 46.09 1 MET B C 1
ATOM 1143 O O . MET B 1 1 ? -2.01 -14.844 -26.969 1 46.09 1 MET B O 1
ATOM 1147 N N . PRO B 1 2 ? -3.623 -13.398 -26.359 1 58.38 2 PRO B N 1
ATOM 1148 C CA . PRO B 1 2 ? -2.676 -12.992 -25.312 1 58.38 2 PRO B CA 1
ATOM 1149 C C . PRO B 1 2 ? -2.322 -14.133 -24.359 1 58.38 2 PRO B C 1
ATOM 1151 O O . PRO B 1 2 ? -3.139 -15.023 -24.141 1 58.38 2 PRO B O 1
ATOM 1154 N N . VAL B 1 3 ? -1.039 -14.344 -24.219 1 70.38 3 VAL B N 1
ATOM 1155 C CA . VAL B 1 3 ? -0.549 -15.367 -23.312 1 70.38 3 VAL B CA 1
ATOM 1156 C C . VAL B 1 3 ? -1.307 -15.289 -21.984 1 70.38 3 VAL B C 1
ATOM 1158 O O . VAL B 1 3 ? -1.439 -14.211 -21.406 1 70.38 3 VAL B O 1
ATOM 1161 N N . PRO B 1 4 ? -1.866 -16.391 -21.719 1 89.62 4 PRO B N 1
ATOM 1162 C CA . PRO B 1 4 ? -2.654 -16.359 -20.484 1 89.62 4 PRO B CA 1
ATOM 1163 C C . PRO B 1 4 ? -1.812 -16.031 -19.25 1 89.62 4 PRO B C 1
ATOM 1165 O O . PRO B 1 4 ? -0.637 -16.406 -19.188 1 89.62 4 PRO B O 1
ATOM 1168 N N . VAL B 1 5 ? -2.287 -15.148 -18.406 1 97.56 5 VAL B N 1
ATOM 1169 C CA . VAL B 1 5 ? -1.548 -14.656 -17.25 1 97.56 5 VAL B CA 1
ATOM 1170 C C . VAL B 1 5 ? -2.346 -14.922 -15.977 1 97.56 5 VAL B C 1
ATOM 1172 O O . VAL B 1 5 ? -3.568 -15.086 -16.031 1 97.56 5 VAL B O 1
ATOM 1175 N N . ALA B 1 6 ? -1.655 -15.086 -14.891 1 98.69 6 ALA B N 1
ATOM 1176 C CA . ALA B 1 6 ? -2.246 -15.102 -13.555 1 98.69 6 ALA B CA 1
ATOM 1177 C C . ALA B 1 6 ? -1.783 -13.898 -12.734 1 98.69 6 ALA B C 1
ATOM 1179 O O . ALA B 1 6 ? -0.798 -13.242 -13.086 1 98.69 6 ALA B O 1
ATOM 1180 N N . LEU B 1 7 ? -2.561 -13.555 -11.766 1 98.88 7 LEU B N 1
ATOM 1181 C CA . LEU B 1 7 ? -2.113 -12.531 -10.828 1 98.88 7 LEU B CA 1
ATOM 1182 C C . LEU B 1 7 ? -1.358 -13.156 -9.664 1 98.88 7 LEU B C 1
ATOM 1184 O O . LEU B 1 7 ? -1.558 -14.328 -9.344 1 98.88 7 LEU B O 1
ATOM 1188 N N . LEU B 1 8 ? -0.427 -12.469 -9.102 1 98.88 8 LEU B N 1
ATOM 1189 C CA . LEU B 1 8 ? 0.402 -12.922 -7.988 1 98.88 8 LEU B CA 1
ATOM 1190 C C . LEU B 1 8 ? 0.167 -12.062 -6.754 1 98.88 8 LEU B C 1
ATOM 1192 O O . LEU B 1 8 ? 0.279 -10.836 -6.816 1 98.88 8 LEU B O 1
ATOM 1196 N N . ASP B 1 9 ? -0.158 -12.664 -5.664 1 98.88 9 ASP B N 1
ATOM 1197 C CA . ASP B 1 9 ? -0.5 -12.016 -4.398 1 98.88 9 ASP B CA 1
ATOM 1198 C C . ASP B 1 9 ? 0.751 -11.734 -3.57 1 98.88 9 ASP B C 1
ATOM 1200 O O . ASP B 1 9 ? 1.763 -12.422 -3.709 1 98.88 9 ASP B O 1
ATOM 1204 N N . THR B 1 10 ? 0.679 -10.742 -2.75 1 98.94 10 THR B N 1
ATOM 1205 C CA . THR B 1 10 ? 1.741 -10.32 -1.843 1 98.94 10 THR B CA 1
ATOM 1206 C C . THR B 1 10 ? 2.24 -11.5 -1.011 1 98.94 10 THR B C 1
ATOM 1208 O O . THR B 1 10 ? 3.447 -11.68 -0.837 1 98.94 10 THR B O 1
ATOM 1211 N N . ASN B 1 11 ? 1.335 -12.289 -0.47 1 98.88 11 ASN B N 1
ATOM 1212 C CA . ASN B 1 11 ? 1.709 -13.297 0.519 1 98.88 11 ASN B CA 1
ATOM 1213 C C . ASN B 1 11 ? 2.594 -14.375 -0.09 1 98.88 11 ASN B C 1
ATOM 1215 O O . ASN B 1 11 ? 3.449 -14.945 0.593 1 98.88 11 ASN B O 1
ATOM 1219 N N . VAL B 1 12 ? 2.432 -14.688 -1.374 1 98.94 12 VAL B N 1
ATOM 1220 C CA . VAL B 1 12 ? 3.287 -15.664 -2.035 1 98.94 12 VAL B CA 1
ATOM 1221 C C . VAL B 1 12 ? 4.715 -15.133 -2.115 1 98.94 12 VAL B C 1
ATOM 1223 O O . VAL B 1 12 ? 5.672 -15.852 -1.817 1 98.94 12 VAL B O 1
ATOM 1226 N N . LEU B 1 13 ? 4.848 -13.891 -2.51 1 98.94 13 LEU B N 1
ATOM 1227 C CA . LEU B 1 13 ? 6.16 -13.266 -2.648 1 98.94 13 LEU B CA 1
ATOM 1228 C C . LEU B 1 13 ? 6.867 -13.18 -1.299 1 98.94 13 LEU B C 1
ATOM 1230 O O . LEU B 1 13 ? 8.031 -13.57 -1.176 1 98.94 13 LEU B O 1
ATOM 1234 N N . VAL B 1 14 ? 6.191 -12.703 -0.25 1 98.94 14 VAL B N 1
ATOM 1235 C CA . VAL B 1 14 ? 6.781 -12.531 1.074 1 98.94 14 VAL B CA 1
ATOM 1236 C C . VAL B 1 14 ? 7.156 -13.898 1.647 1 98.94 14 VAL B C 1
ATOM 1238 O O . VAL B 1 14 ? 8.25 -14.078 2.186 1 98.94 14 VAL B O 1
ATOM 1241 N N . ALA B 1 15 ? 6.27 -14.875 1.49 1 98.94 15 ALA B N 1
ATOM 1242 C CA . ALA B 1 15 ? 6.535 -16.219 1.994 1 98.94 15 ALA B CA 1
ATOM 1243 C C . ALA B 1 15 ? 7.73 -16.844 1.279 1 98.94 15 ALA B C 1
ATOM 1245 O O . ALA B 1 15 ? 8.508 -17.578 1.889 1 98.94 15 ALA B O 1
ATOM 1246 N N . SER B 1 16 ? 7.863 -16.609 0.016 1 98.81 16 SER B N 1
ATOM 1247 C CA . SER B 1 16 ? 8.977 -17.188 -0.734 1 98.81 16 SER B CA 1
ATOM 1248 C C . SER B 1 16 ? 10.312 -16.672 -0.213 1 98.81 16 SER B C 1
ATOM 1250 O O . SER B 1 16 ? 11.328 -17.375 -0.278 1 98.81 16 SER B O 1
ATOM 1252 N N . ALA B 1 17 ? 10.328 -15.422 0.337 1 98.62 17 ALA B N 1
ATOM 1253 C CA . ALA B 1 17 ? 11.562 -14.789 0.793 1 98.62 17 ALA B CA 1
ATOM 1254 C C . ALA B 1 17 ? 11.852 -15.133 2.252 1 98.62 17 ALA B C 1
ATOM 1256 O O . ALA B 1 17 ? 12.969 -14.945 2.73 1 98.62 17 ALA B O 1
ATOM 1257 N N . SER B 1 18 ? 10.836 -15.547 3 1 98.75 18 SER B N 1
ATOM 1258 C CA . SER B 1 18 ? 10.961 -15.75 4.441 1 98.75 18 SER B CA 1
ATOM 1259 C C . SER B 1 18 ? 11.039 -17.234 4.789 1 98.75 18 SER B C 1
ATOM 1261 O O . SER B 1 18 ? 10.008 -17.906 4.828 1 98.75 18 SER B O 1
ATOM 1263 N N . ALA B 1 19 ? 12.18 -17.734 5.195 1 97.81 19 ALA B N 1
ATOM 1264 C CA . ALA B 1 19 ? 12.383 -19.156 5.496 1 97.81 19 ALA B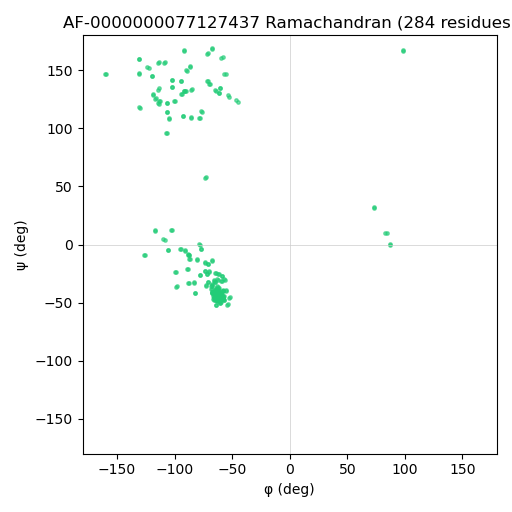 CA 1
ATOM 1265 C C . ALA B 1 19 ? 11.531 -19.594 6.684 1 97.81 19 ALA B C 1
ATOM 1267 O O . ALA B 1 19 ? 11.227 -20.781 6.832 1 97.81 19 ALA B O 1
ATOM 1268 N N . ARG B 1 20 ? 11.156 -18.719 7.535 1 97.69 20 ARG B N 1
ATOM 1269 C CA . ARG B 1 20 ? 10.406 -19.047 8.742 1 97.69 20 ARG B CA 1
ATOM 1270 C C . ARG B 1 20 ? 8.906 -19.047 8.477 1 97.69 20 ARG B C 1
ATOM 1272 O O . ARG B 1 20 ? 8.117 -19.406 9.344 1 97.69 20 ARG B O 1
ATOM 1279 N N . ASP B 1 21 ? 8.508 -18.562 7.266 1 98.69 21 ASP B N 1
ATOM 1280 C CA . ASP B 1 21 ? 7.086 -18.547 6.922 1 98.69 21 ASP B CA 1
ATOM 1281 C C . ASP B 1 21 ? 6.547 -19.953 6.719 1 98.69 21 ASP B C 1
ATOM 1283 O O . ASP B 1 21 ? 7.199 -20.797 6.098 1 98.69 21 ASP B O 1
ATOM 1287 N N . ASP B 1 22 ? 5.328 -20.203 7.242 1 98.31 22 ASP B N 1
ATOM 1288 C CA . ASP B 1 22 ? 4.707 -21.516 7.172 1 98.31 22 ASP B CA 1
ATOM 1289 C C . ASP B 1 22 ? 4.543 -21.969 5.723 1 98.31 22 ASP B C 1
ATOM 1291 O O . ASP B 1 22 ? 4.531 -23.172 5.438 1 98.31 22 ASP B O 1
ATOM 1295 N N . TYR B 1 23 ? 4.438 -21.031 4.809 1 98.69 23 TYR B N 1
ATOM 1296 C CA . TYR B 1 23 ? 4.172 -21.344 3.41 1 98.69 23 TYR B CA 1
ATOM 1297 C C . TYR B 1 23 ? 5.441 -21.234 2.576 1 98.69 23 TYR B C 1
ATOM 1299 O O . TYR B 1 23 ? 5.383 -21.219 1.345 1 98.69 23 TYR B O 1
ATOM 1307 N N . HIS B 1 24 ? 6.543 -21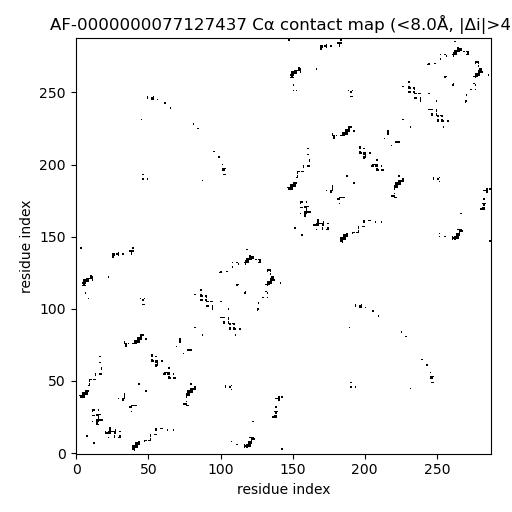.141 3.197 1 98.88 24 HIS B N 1
ATOM 1308 C CA . HIS B 1 24 ? 7.801 -20.844 2.52 1 98.88 24 HIS B CA 1
ATOM 1309 C C . HIS B 1 24 ? 8.055 -21.812 1.372 1 98.88 24 HIS B C 1
ATOM 1311 O O . HIS B 1 24 ? 8.297 -21.406 0.24 1 98.88 24 HIS B O 1
ATOM 1317 N N . ASN B 1 25 ? 7.977 -23.125 1.602 1 98.69 25 ASN B N 1
ATOM 1318 C CA . ASN B 1 25 ? 8.328 -24.125 0.595 1 98.69 25 ASN B CA 1
ATOM 1319 C C . ASN B 1 25 ? 7.391 -24.062 -0.61 1 98.69 25 ASN B C 1
ATOM 1321 O O . ASN B 1 25 ? 7.848 -24.062 -1.755 1 98.69 25 ASN B O 1
ATOM 1325 N N . ARG B 1 26 ? 6.117 -23.938 -0.357 1 98.69 26 ARG B N 1
ATOM 1326 C CA . ARG B 1 26 ? 5.164 -23.828 -1.458 1 98.69 26 ARG B CA 1
ATOM 1327 C C . ARG B 1 26 ? 5.355 -22.531 -2.234 1 98.69 26 ARG B C 1
ATOM 1329 O O . ARG B 1 26 ? 5.273 -22.531 -3.465 1 98.69 26 ARG B O 1
ATOM 1336 N N . ALA B 1 27 ? 5.578 -21.469 -1.507 1 98.94 27 ALA B N 1
ATOM 1337 C CA . ALA B 1 27 ? 5.793 -20.172 -2.143 1 98.94 27 ALA B CA 1
ATOM 1338 C C . ALA B 1 27 ? 7.031 -20.188 -3.033 1 98.94 27 ALA B C 1
ATOM 1340 O O . ALA B 1 27 ? 7.012 -19.672 -4.148 1 98.94 27 ALA B O 1
ATOM 1341 N N . ARG B 1 28 ? 8.055 -20.812 -2.512 1 98.75 28 ARG B N 1
ATOM 1342 C CA . ARG B 1 28 ? 9.289 -20.922 -3.285 1 98.75 28 ARG B CA 1
ATOM 1343 C C . ARG B 1 28 ? 9.062 -21.719 -4.559 1 98.75 28 ARG B C 1
ATOM 1345 O O . ARG B 1 28 ? 9.602 -21.391 -5.617 1 98.75 28 ARG B O 1
ATOM 1352 N N . GLU B 1 29 ? 8.344 -22.75 -4.496 1 98.88 29 GLU B N 1
ATOM 1353 C CA . GLU B 1 29 ? 8.055 -23.578 -5.668 1 98.88 29 GLU B CA 1
ATOM 1354 C C . GLU B 1 29 ? 7.258 -22.781 -6.707 1 98.88 29 GLU B C 1
ATOM 1356 O O . GLU B 1 29 ? 7.516 -22.891 -7.91 1 98.88 29 GLU B O 1
ATOM 1361 N N . ILE B 1 30 ? 6.305 -22 -6.234 1 98.88 30 ILE B N 1
ATOM 1362 C CA . ILE B 1 30 ? 5.527 -21.156 -7.141 1 98.88 30 ILE B CA 1
ATOM 1363 C C . ILE B 1 30 ? 6.445 -20.141 -7.828 1 98.88 30 ILE B C 1
ATOM 1365 O O . ILE B 1 30 ? 6.465 -20.047 -9.055 1 98.88 30 ILE B O 1
ATOM 1369 N N . VAL B 1 31 ? 7.246 -19.469 -7.09 1 98.75 31 VAL B N 1
ATOM 1370 C CA . VAL B 1 31 ? 8.117 -18.422 -7.621 1 98.75 31 VAL B CA 1
ATOM 1371 C C . VAL B 1 31 ? 9.148 -19.031 -8.562 1 98.75 31 VAL B C 1
ATOM 1373 O O . VAL B 1 31 ? 9.414 -18.484 -9.641 1 98.75 31 VAL B O 1
ATOM 1376 N N . ARG B 1 32 ? 9.703 -20.172 -8.172 1 98.06 32 ARG B N 1
ATOM 1377 C CA . ARG B 1 32 ? 10.656 -20.859 -9.031 1 98.06 32 ARG B CA 1
ATOM 1378 C C . ARG B 1 32 ? 10 -21.328 -10.328 1 98.06 32 ARG B C 1
ATOM 1380 O O . ARG B 1 32 ? 10.594 -21.219 -11.398 1 98.06 32 ARG B O 1
ATOM 1387 N N . GLY B 1 33 ? 8.805 -21.875 -10.172 1 98.19 33 GLY B N 1
ATOM 1388 C CA . GLY B 1 33 ? 8.07 -22.266 -11.359 1 98.19 33 GLY B CA 1
ATOM 1389 C C . GLY B 1 33 ? 7.828 -21.125 -12.328 1 98.19 33 GLY B C 1
ATOM 1390 O O . GLY B 1 33 ? 7.895 -21.297 -13.547 1 98.19 33 GLY B O 1
ATOM 1391 N N . ILE B 1 34 ? 7.527 -19.953 -11.797 1 98.12 34 ILE B N 1
ATOM 1392 C CA . ILE B 1 34 ? 7.348 -18.766 -12.625 1 98.12 34 ILE B CA 1
ATOM 1393 C C . ILE B 1 34 ? 8.672 -18.391 -13.273 1 98.12 34 ILE B C 1
ATOM 1395 O O . ILE B 1 34 ? 8.742 -18.203 -14.492 1 98.12 34 ILE B O 1
ATOM 1399 N N . ASP B 1 35 ? 9.711 -18.359 -12.5 1 96.94 35 ASP B N 1
ATOM 1400 C CA . ASP B 1 35 ? 11.039 -17.984 -12.977 1 96.94 35 ASP B CA 1
ATOM 1401 C C . ASP B 1 35 ? 11.469 -18.859 -14.148 1 96.94 35 ASP B C 1
ATOM 1403 O O . ASP B 1 35 ? 12.102 -18.391 -15.094 1 96.94 35 ASP B O 1
ATOM 1407 N N . HIS B 1 36 ? 11.164 -20.094 -14.07 1 96.25 36 HIS B N 1
ATOM 1408 C CA . HIS B 1 36 ? 11.68 -21.062 -15.023 1 96.25 36 HIS B CA 1
ATOM 1409 C C . HIS B 1 36 ? 10.727 -21.219 -16.203 1 96.25 36 HIS B C 1
ATOM 1411 O O . HIS B 1 36 ? 11.031 -21.953 -17.156 1 96.25 36 HIS B O 1
ATOM 1417 N N . GLY B 1 37 ? 9.586 -20.594 -16.156 1 95.62 37 GLY B N 1
ATOM 1418 C CA . GLY B 1 37 ? 8.641 -20.672 -17.266 1 95.62 37 GLY B CA 1
ATOM 1419 C C . GLY B 1 37 ? 7.766 -21.906 -17.203 1 95.62 37 GLY B C 1
ATOM 1420 O O . GLY B 1 37 ? 7.074 -22.234 -18.172 1 95.62 37 GLY B O 1
ATOM 1421 N N . ASP B 1 38 ? 7.805 -22.641 -16.062 1 96.81 38 ASP B N 1
ATOM 1422 C CA . ASP B 1 38 ? 6.941 -23.797 -15.844 1 96.81 38 ASP B CA 1
ATOM 1423 C C . ASP B 1 38 ? 5.531 -23.375 -15.453 1 96.81 38 ASP B C 1
ATOM 1425 O O . ASP B 1 38 ? 4.574 -24.125 -15.617 1 96.81 38 ASP B O 1
ATOM 1429 N N . LEU B 1 39 ? 5.375 -22.266 -14.891 1 98 39 LEU B N 1
ATOM 1430 C CA . LEU B 1 39 ? 4.109 -21.609 -14.578 1 98 39 LEU B CA 1
ATOM 1431 C C . LEU B 1 39 ? 3.887 -20.406 -15.477 1 98 39 LEU B C 1
ATOM 1433 O O . LEU B 1 39 ? 4.812 -19.953 -16.156 1 98 39 LEU B O 1
ATOM 1437 N N . PRO B 1 40 ? 2.611 -19.984 -15.648 1 97.81 40 PRO B N 1
ATOM 1438 C CA . PRO B 1 40 ? 2.359 -18.828 -16.516 1 97.81 40 PRO B CA 1
ATOM 1439 C C . PRO B 1 40 ? 3.086 -17.562 -16.031 1 97.81 40 PRO B C 1
ATOM 1441 O O . PRO B 1 40 ? 3.459 -17.469 -14.867 1 97.81 40 PRO B O 1
ATOM 1444 N N . ASP B 1 41 ? 3.225 -16.609 -17.016 1 97.81 41 ASP B N 1
ATOM 1445 C CA . ASP B 1 41 ? 3.6 -15.266 -16.594 1 97.81 41 ASP B CA 1
ATOM 1446 C C . ASP B 1 41 ? 2.613 -14.719 -15.555 1 97.81 41 ASP B C 1
ATOM 1448 O O . ASP B 1 41 ? 1.425 -15.047 -15.594 1 97.81 41 ASP B O 1
ATOM 1452 N N . VAL B 1 42 ? 3.191 -13.945 -14.68 1 98.62 42 VAL B N 1
ATOM 1453 C CA . VAL B 1 42 ? 2.316 -13.406 -13.641 1 98.62 42 VAL B CA 1
ATOM 1454 C C . VAL B 1 42 ? 2.316 -11.883 -13.703 1 98.62 42 VAL B C 1
ATOM 1456 O O . VAL B 1 42 ? 3.336 -11.266 -14.023 1 98.62 42 VAL B O 1
ATOM 1459 N N . MET B 1 43 ? 1.125 -11.352 -13.391 1 98.38 43 MET B N 1
ATOM 1460 C CA . MET B 1 43 ? 0.925 -9.914 -13.227 1 98.38 43 MET B CA 1
ATOM 1461 C C . MET B 1 43 ? 0.862 -9.539 -11.75 1 98.38 43 MET B C 1
ATOM 1463 O O . MET B 1 43 ? 0.317 -10.289 -10.938 1 98.38 43 MET B O 1
ATOM 1467 N N . MET B 1 44 ? 1.437 -8.422 -11.406 1 98.38 44 MET B N 1
ATOM 1468 C CA . MET B 1 44 ? 1.274 -7.766 -10.109 1 98.38 44 MET B CA 1
ATOM 1469 C C . MET B 1 44 ? 0.957 -6.285 -10.289 1 98.38 44 MET B C 1
ATOM 1471 O O . MET B 1 44 ? 1.427 -5.652 -11.234 1 98.38 44 MET B O 1
ATOM 1475 N N . THR B 1 45 ? 0.182 -5.781 -9.383 1 98.88 45 THR B N 1
ATOM 1476 C CA . THR B 1 45 ? -0.066 -4.344 -9.414 1 98.88 45 THR B CA 1
ATOM 1477 C C . THR B 1 45 ? 0.941 -3.602 -8.539 1 98.88 45 THR B C 1
ATOM 1479 O O . THR B 1 45 ? 1.624 -4.215 -7.719 1 98.88 45 THR B O 1
ATOM 1482 N N . ASN B 1 46 ? 0.978 -2.303 -8.719 1 98.88 46 ASN B N 1
ATOM 1483 C CA . ASN B 1 46 ? 1.812 -1.44 -7.887 1 98.88 46 ASN B CA 1
ATOM 1484 C C . ASN B 1 46 ? 1.443 -1.555 -6.41 1 98.88 46 ASN B C 1
ATOM 1486 O O . ASN B 1 46 ? 2.305 -1.432 -5.539 1 98.88 46 ASN B O 1
ATOM 1490 N N . TYR B 1 47 ? 0.164 -1.818 -6.047 1 98.94 47 TYR B N 1
ATOM 1491 C CA . TYR B 1 47 ? -0.231 -2.014 -4.656 1 98.94 47 TYR B CA 1
ATOM 1492 C C . TYR B 1 47 ? 0.421 -3.262 -4.074 1 98.94 47 TYR B C 1
ATOM 1494 O O . TYR B 1 47 ? 0.925 -3.238 -2.949 1 98.94 47 TYR B O 1
ATOM 1502 N N . VAL B 1 48 ? 0.404 -4.352 -4.844 1 98.94 48 VAL B N 1
ATOM 1503 C CA . VAL B 1 48 ? 0.989 -5.617 -4.41 1 98.94 48 VAL B CA 1
ATOM 1504 C C . VAL B 1 48 ? 2.494 -5.453 -4.223 1 98.94 48 VAL B C 1
ATOM 1506 O O . VAL B 1 48 ? 3.059 -5.926 -3.232 1 98.94 48 VAL B O 1
ATOM 1509 N N . VAL B 1 49 ? 3.127 -4.738 -5.168 1 98.94 49 VAL B N 1
ATOM 1510 C CA . VAL B 1 49 ? 4.57 -4.539 -5.098 1 98.94 49 VAL B CA 1
ATOM 1511 C C . VAL B 1 49 ? 4.914 -3.713 -3.859 1 98.94 49 VAL B C 1
ATOM 1513 O O . VAL B 1 49 ? 5.801 -4.082 -3.086 1 98.94 49 VAL B O 1
ATOM 1516 N N . ALA B 1 50 ? 4.191 -2.619 -3.652 1 98.94 50 ALA B N 1
ATOM 1517 C CA . ALA B 1 50 ? 4.449 -1.756 -2.502 1 98.94 50 ALA B CA 1
ATOM 1518 C C . ALA B 1 50 ? 4.285 -2.523 -1.192 1 98.94 50 ALA B C 1
ATOM 1520 O O . ALA B 1 50 ? 5.129 -2.428 -0.3 1 98.94 50 ALA B O 1
ATOM 1521 N N . GLU B 1 51 ? 3.215 -3.293 -1.104 1 98.94 51 GLU B N 1
ATOM 1522 C CA . GLU B 1 51 ? 2.963 -4.086 0.095 1 98.94 51 GLU B CA 1
ATOM 1523 C C . GLU B 1 51 ? 4.039 -5.148 0.292 1 98.94 51 GLU B C 1
ATOM 1525 O O . GLU B 1 51 ? 4.52 -5.355 1.409 1 98.94 51 GLU B O 1
ATOM 1530 N N . THR B 1 52 ? 4.453 -5.816 -0.774 1 98.94 52 THR B N 1
ATOM 1531 C CA . THR B 1 52 ? 5.48 -6.852 -0.731 1 98.94 52 THR B CA 1
ATOM 1532 C C . THR B 1 52 ? 6.801 -6.285 -0.218 1 98.94 52 THR B C 1
ATOM 1534 O O . THR B 1 52 ? 7.422 -6.859 0.676 1 98.94 52 THR B O 1
ATOM 1537 N N . LEU B 1 53 ? 7.188 -5.148 -0.759 1 98.94 53 LEU B N 1
ATOM 1538 C CA . LEU B 1 53 ? 8.469 -4.547 -0.388 1 98.94 53 LEU B CA 1
ATOM 1539 C C . LEU B 1 53 ? 8.438 -4.066 1.059 1 98.94 53 LEU B C 1
ATOM 1541 O O . LEU B 1 53 ? 9.406 -4.258 1.799 1 98.94 53 LEU B O 1
ATOM 1545 N N . ASN B 1 54 ? 7.344 -3.459 1.487 1 98.81 54 ASN B N 1
ATOM 1546 C CA . ASN B 1 54 ? 7.223 -3.002 2.867 1 98.81 54 ASN B CA 1
ATOM 1547 C C . ASN B 1 54 ? 7.273 -4.168 3.852 1 98.81 54 ASN B C 1
ATOM 1549 O O . ASN B 1 54 ? 8.031 -4.129 4.824 1 98.81 54 ASN B O 1
ATOM 1553 N N . LEU B 1 55 ? 6.535 -5.211 3.604 1 98.69 55 LEU B N 1
ATOM 1554 C CA . LEU B 1 55 ? 6.488 -6.363 4.496 1 98.69 55 LEU B CA 1
ATOM 1555 C C . LEU B 1 55 ? 7.828 -7.086 4.52 1 98.69 55 LEU B C 1
ATOM 1557 O O . LEU B 1 55 ? 8.297 -7.512 5.582 1 98.69 55 LEU B O 1
ATOM 1561 N N . THR B 1 56 ? 8.438 -7.285 3.328 1 98.88 56 THR B N 1
ATOM 1562 C CA . THR B 1 56 ? 9.742 -7.938 3.25 1 98.88 56 THR B CA 1
ATOM 1563 C C . THR B 1 56 ? 10.789 -7.145 4.023 1 98.88 56 THR B C 1
ATOM 1565 O O . THR B 1 56 ? 11.578 -7.715 4.777 1 98.88 56 THR B O 1
ATOM 1568 N N . GLY B 1 57 ? 10.805 -5.82 3.807 1 98.69 57 GLY B N 1
ATOM 1569 C CA . GLY B 1 57 ? 11.734 -4.977 4.547 1 98.69 57 GLY B CA 1
ATOM 1570 C C . GLY B 1 57 ? 11.531 -5.051 6.051 1 98.69 57 GLY B C 1
ATOM 1571 O O . GLY B 1 57 ? 12.508 -5.125 6.809 1 98.69 57 GLY B O 1
ATOM 1572 N N . GLU B 1 58 ? 10.297 -5.047 6.492 1 98 58 GLU B N 1
ATOM 1573 C CA . GLU B 1 58 ? 9.969 -5.113 7.91 1 98 58 GLU B CA 1
ATOM 1574 C C . GLU B 1 58 ? 10.406 -6.438 8.523 1 98 58 GLU B C 1
ATOM 1576 O O . GLU B 1 58 ? 10.938 -6.473 9.633 1 98 58 GLU B O 1
ATOM 1581 N N . LYS B 1 59 ? 10.211 -7.539 7.805 1 98.25 59 LYS B N 1
ATOM 1582 C CA . LYS B 1 59 ? 10.43 -8.875 8.344 1 98.25 59 LYS B CA 1
ATOM 1583 C C . LYS B 1 59 ? 11.875 -9.32 8.164 1 98.25 59 LYS B C 1
ATOM 1585 O O . LYS B 1 59 ? 12.422 -10.031 9.008 1 98.25 59 LYS B O 1
ATOM 1590 N N . LEU B 1 60 ? 12.516 -8.867 7.035 1 98.62 60 LEU B N 1
ATOM 1591 C CA . LEU B 1 60 ? 13.773 -9.5 6.652 1 98.62 60 LEU B CA 1
ATOM 1592 C C . LEU B 1 60 ? 14.875 -8.453 6.477 1 98.62 60 LEU B C 1
ATOM 1594 O O . LEU B 1 60 ? 16.047 -8.805 6.281 1 98.62 60 LEU B O 1
ATOM 1598 N N . GLY B 1 61 ? 14.508 -7.18 6.512 1 98.44 61 GLY B N 1
ATOM 1599 C CA . GLY B 1 61 ? 15.492 -6.109 6.398 1 98.44 61 GLY B CA 1
ATOM 1600 C C . GLY B 1 61 ? 15.586 -5.535 5 1 98.44 61 GLY B C 1
ATOM 1601 O O . GLY B 1 61 ? 15.016 -6.082 4.055 1 98.44 61 GLY B O 1
ATOM 1602 N N . PRO B 1 62 ? 16.25 -4.414 4.891 1 98.38 62 PRO B N 1
ATOM 1603 C CA . PRO B 1 62 ? 16.266 -3.652 3.641 1 98.38 62 PRO B CA 1
ATOM 1604 C C . PRO B 1 62 ? 16.953 -4.398 2.504 1 98.38 62 PRO B C 1
ATOM 1606 O O . PRO B 1 62 ? 16.578 -4.254 1.34 1 98.38 62 PRO B O 1
ATOM 1609 N N . ASP B 1 63 ? 17.984 -5.23 2.799 1 98.19 63 ASP B N 1
ATOM 1610 C CA . ASP B 1 63 ? 18.672 -5.977 1.746 1 98.19 63 ASP B CA 1
ATOM 1611 C C . ASP B 1 63 ? 17.719 -6.965 1.075 1 98.19 63 ASP B C 1
ATOM 1613 O O . ASP B 1 63 ? 17.703 -7.086 -0.151 1 98.19 63 ASP B O 1
ATOM 1617 N N . ALA B 1 64 ? 16.922 -7.629 1.863 1 98.69 64 ALA B N 1
ATOM 1618 C CA . ALA B 1 64 ? 15.945 -8.586 1.337 1 98.69 64 ALA B CA 1
ATOM 1619 C C . ALA B 1 64 ? 14.891 -7.879 0.491 1 98.69 64 ALA B C 1
ATOM 1621 O O . ALA B 1 64 ? 14.469 -8.398 -0.545 1 98.69 64 ALA B O 1
ATOM 1622 N N . ALA B 1 65 ? 14.461 -6.715 0.921 1 98.88 65 ALA B N 1
ATOM 1623 C CA . ALA B 1 65 ? 13.469 -5.945 0.173 1 98.88 65 ALA B CA 1
ATOM 1624 C C . ALA B 1 65 ? 14.031 -5.48 -1.166 1 98.88 65 ALA B C 1
ATOM 1626 O O . ALA B 1 65 ? 13.344 -5.523 -2.188 1 98.88 65 ALA B O 1
ATOM 1627 N N . ASN B 1 66 ? 15.281 -5.031 -1.141 1 98.75 66 ASN B N 1
ATOM 1628 C CA . ASN B 1 66 ? 15.922 -4.617 -2.385 1 98.75 66 ASN B CA 1
ATOM 1629 C C . ASN B 1 66 ? 16.094 -5.789 -3.344 1 98.75 66 ASN B C 1
ATOM 1631 O O . ASN B 1 66 ? 15.914 -5.645 -4.555 1 98.75 66 ASN B O 1
ATOM 1635 N N . GLU B 1 67 ? 16.469 -6.957 -2.824 1 98.38 67 GLU B N 1
ATOM 1636 C CA . GLU B 1 67 ? 16.578 -8.156 -3.646 1 98.38 67 GLU B CA 1
ATOM 1637 C C . GLU B 1 67 ? 15.227 -8.539 -4.242 1 98.38 67 GLU B C 1
ATOM 1639 O O . GLU B 1 67 ? 15.141 -8.961 -5.398 1 98.38 67 GLU B O 1
ATOM 1644 N N . MET B 1 68 ? 14.203 -8.414 -3.438 1 98.75 68 MET B N 1
ATOM 1645 C CA . MET B 1 68 ? 12.844 -8.664 -3.92 1 98.75 68 MET B CA 1
ATOM 1646 C C . MET B 1 68 ? 12.484 -7.703 -5.047 1 98.75 68 MET B C 1
ATOM 1648 O O . MET B 1 68 ? 11.969 -8.125 -6.086 1 98.75 68 MET B O 1
ATOM 1652 N N . LEU B 1 69 ? 12.75 -6.453 -4.867 1 98.81 69 LEU B N 1
ATOM 1653 C CA . LEU B 1 69 ? 12.492 -5.461 -5.902 1 98.81 69 LEU B CA 1
ATOM 1654 C C . LEU B 1 69 ? 13.234 -5.812 -7.188 1 98.81 69 LEU B C 1
ATOM 1656 O O . LEU B 1 69 ? 12.664 -5.746 -8.281 1 98.81 69 LEU B O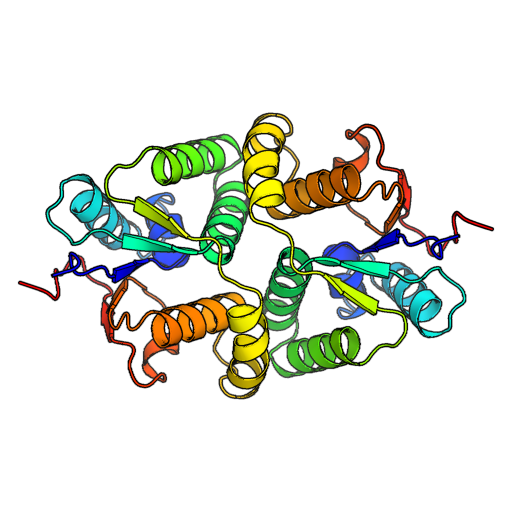 1
ATOM 1660 N N . ASP B 1 70 ? 14.492 -6.207 -7.082 1 98.12 70 ASP B N 1
ATOM 1661 C CA . ASP B 1 70 ? 15.281 -6.617 -8.242 1 98.12 70 ASP B CA 1
ATOM 1662 C C . ASP B 1 70 ? 14.609 -7.777 -8.977 1 98.12 70 ASP B C 1
ATOM 1664 O O . ASP B 1 70 ? 14.523 -7.766 -10.211 1 98.12 70 ASP B O 1
ATOM 1668 N N . ARG B 1 71 ? 14.203 -8.719 -8.234 1 96.44 71 ARG B N 1
ATOM 1669 C CA . ARG B 1 71 ? 13.555 -9.883 -8.828 1 96.44 71 ARG B CA 1
ATOM 1670 C C . ARG B 1 71 ? 12.312 -9.484 -9.609 1 96.44 71 ARG B C 1
ATOM 1672 O O . ARG B 1 71 ? 12.102 -9.945 -10.734 1 96.44 71 ARG B O 1
ATOM 1679 N N . LEU B 1 72 ? 11.508 -8.594 -9.055 1 97.88 72 LEU B N 1
ATOM 1680 C CA . LEU B 1 72 ? 10.227 -8.227 -9.648 1 97.88 72 LEU B CA 1
ATOM 1681 C C . LEU B 1 72 ? 10.43 -7.367 -10.891 1 97.88 72 LEU B C 1
ATOM 1683 O O . LEU B 1 72 ? 9.672 -7.469 -11.852 1 97.88 72 LEU B O 1
ATOM 1687 N N . ILE B 1 73 ? 11.461 -6.516 -10.859 1 96.94 73 ILE B N 1
ATOM 1688 C CA . ILE B 1 73 ? 11.688 -5.582 -11.953 1 96.94 73 ILE B CA 1
ATOM 1689 C C . ILE B 1 73 ? 12.453 -6.281 -13.07 1 96.94 73 ILE B C 1
ATOM 1691 O O . ILE B 1 73 ? 12.242 -5.992 -14.25 1 96.94 73 ILE B O 1
ATOM 1695 N N . GLU B 1 74 ? 13.312 -7.215 -12.734 1 95.62 74 GLU B N 1
ATOM 1696 C CA . GLU B 1 74 ? 14.211 -7.809 -13.719 1 95.62 74 GLU B CA 1
ATOM 1697 C C . GLU B 1 74 ? 13.68 -9.156 -14.195 1 95.62 74 GLU B C 1
ATOM 1699 O O . GLU B 1 74 ? 14.141 -9.68 -15.219 1 95.62 74 GLU B O 1
ATOM 1704 N N . GLY B 1 75 ? 12.852 -9.805 -13.406 1 96.12 75 GLY B N 1
ATOM 1705 C CA . GLY B 1 75 ? 12.359 -11.125 -13.781 1 96.12 75 GLY B CA 1
ATOM 1706 C C . GLY B 1 75 ? 11.555 -11.117 -15.062 1 96.12 75 GLY B C 1
ATOM 1707 O O . GLY B 1 75 ? 10.57 -10.383 -15.18 1 96.12 75 GLY B O 1
ATOM 1708 N N . ALA B 1 76 ? 11.836 -11.977 -15.977 1 96.25 76 ALA B N 1
ATOM 1709 C CA . ALA B 1 76 ? 11.25 -11.992 -17.312 1 96.25 76 ALA B CA 1
ATOM 1710 C C . ALA B 1 76 ? 9.781 -12.398 -17.266 1 96.25 76 ALA B C 1
ATOM 1712 O O . ALA B 1 76 ? 9.008 -12.055 -18.156 1 96.25 76 ALA B O 1
ATOM 1713 N N . HIS B 1 77 ? 9.383 -13.109 -16.234 1 97.19 77 HIS B N 1
ATOM 1714 C CA . HIS B 1 77 ? 8.047 -13.688 -16.172 1 97.19 77 HIS B CA 1
ATOM 1715 C C . HIS B 1 77 ? 7.176 -12.961 -15.156 1 97.19 77 HIS B C 1
ATOM 1717 O O . HIS B 1 77 ? 6.051 -13.391 -14.883 1 97.19 77 HIS B O 1
ATOM 1723 N N . PHE B 1 78 ? 7.738 -11.883 -14.562 1 98 78 PHE B N 1
ATOM 1724 C CA . PHE B 1 78 ? 7.023 -11.008 -13.641 1 98 78 PHE B CA 1
ATOM 1725 C C . PHE B 1 78 ? 6.703 -9.672 -14.289 1 98 78 PHE B C 1
ATOM 1727 O O . PHE B 1 78 ? 7.605 -8.977 -14.766 1 98 78 PHE B O 1
ATOM 1734 N N . GLU B 1 79 ? 5.445 -9.375 -14.32 1 97.88 79 GLU B N 1
ATOM 1735 C CA . GLU B 1 79 ? 5.043 -8.102 -14.898 1 97.88 79 GLU B CA 1
ATOM 1736 C C . GLU B 1 79 ? 4.332 -7.227 -13.867 1 97.88 79 GLU B C 1
ATOM 1738 O O . GLU B 1 79 ? 3.402 -7.68 -13.195 1 97.88 79 GLU B O 1
ATOM 1743 N N . ILE B 1 80 ? 4.785 -6.012 -13.734 1 98.69 80 ILE B N 1
ATOM 1744 C CA . ILE B 1 80 ? 4.141 -5.035 -12.867 1 98.69 80 ILE B CA 1
ATOM 1745 C C . ILE B 1 80 ? 3.26 -4.105 -13.695 1 98.69 80 ILE B C 1
ATOM 1747 O O . ILE B 1 80 ? 3.73 -3.471 -14.641 1 98.69 80 ILE B O 1
ATOM 1751 N N . ASP B 1 81 ? 2.057 -4.039 -13.359 1 98.56 81 ASP B N 1
ATOM 1752 C CA . ASP B 1 81 ? 1.148 -3.084 -13.992 1 98.56 81 ASP B CA 1
ATOM 1753 C C . ASP B 1 81 ? 0.671 -2.039 -12.984 1 98.56 81 ASP B C 1
ATOM 1755 O O . ASP B 1 81 ? 0.35 -2.369 -11.844 1 98.56 81 ASP B O 1
ATOM 1759 N N . HIS B 1 82 ? 0.713 -0.75 -13.375 1 98.88 82 HIS B N 1
ATOM 1760 C CA . HIS B 1 82 ? 0.203 0.33 -12.539 1 98.88 82 HIS B CA 1
ATOM 1761 C C . HIS B 1 82 ? -1.318 0.404 -12.602 1 98.88 82 HIS B C 1
ATOM 1763 O O . HIS B 1 82 ? -1.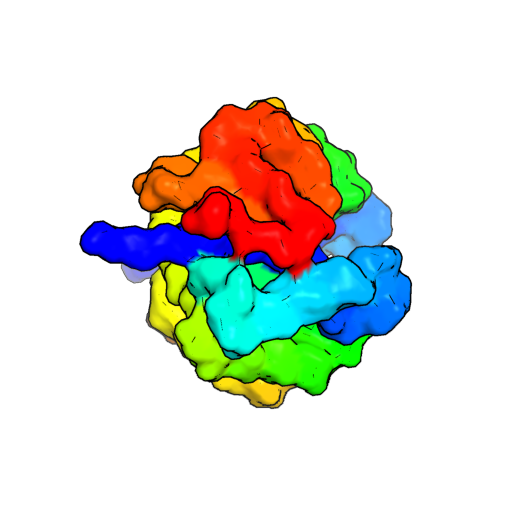885 0.805 -13.617 1 98.88 82 HIS B O 1
ATOM 1769 N N . ALA B 1 83 ? -1.979 0.02 -11.508 1 98.81 83 ALA B N 1
ATOM 1770 C CA . ALA B 1 83 ? -3.438 -0.037 -11.477 1 98.81 83 ALA B CA 1
ATOM 1771 C C . ALA B 1 83 ? -4.043 1.354 -11.641 1 98.81 83 ALA B C 1
ATOM 1773 O O . ALA B 1 83 ? -3.58 2.316 -11.023 1 98.81 83 ALA B O 1
ATOM 1774 N N . PRO B 1 84 ? -5.027 1.524 -12.492 1 98.81 84 PRO B N 1
ATOM 1775 C CA . PRO B 1 84 ? -5.66 2.83 -12.695 1 98.81 84 PRO B CA 1
ATOM 1776 C C . PRO B 1 84 ? -6.52 3.262 -11.508 1 98.81 84 PRO B C 1
ATOM 1778 O O . PRO B 1 84 ? -6.867 2.438 -10.664 1 98.81 84 PRO B O 1
ATOM 1781 N N . LYS B 1 85 ? -6.852 4.566 -11.492 1 98.75 85 LYS B N 1
ATOM 1782 C CA . LYS B 1 85 ? -7.711 5.129 -10.453 1 98.75 85 LYS B CA 1
ATOM 1783 C C . LYS B 1 85 ? -9.055 4.402 -10.398 1 98.75 85 LYS B C 1
ATOM 1785 O O . LYS B 1 85 ? -9.641 4.262 -9.32 1 98.75 85 LYS B O 1
ATOM 1790 N N . THR B 1 86 ? -9.508 3.877 -11.547 1 98.75 86 THR B N 1
ATOM 1791 C CA . THR B 1 86 ? -10.797 3.188 -11.602 1 98.75 86 THR B CA 1
ATOM 1792 C C . THR B 1 86 ? -10.781 1.94 -10.727 1 98.75 86 THR B C 1
ATOM 1794 O O . THR B 1 86 ? -11.797 1.576 -10.141 1 98.75 86 THR B O 1
ATOM 1797 N N . ASP B 1 87 ? -9.656 1.22 -10.641 1 98.88 87 ASP B N 1
ATOM 1798 C CA . ASP B 1 87 ? -9.555 0.051 -9.773 1 98.88 87 ASP B CA 1
ATOM 1799 C C . ASP B 1 87 ? -9.625 0.452 -8.297 1 98.88 87 ASP B C 1
ATOM 1801 O O . ASP B 1 87 ? -10.242 -0.239 -7.492 1 98.88 87 ASP B O 1
ATOM 1805 N N . PHE B 1 88 ? -8.961 1.55 -7.914 1 98.81 88 PHE B N 1
ATOM 1806 C CA . PHE B 1 88 ? -9.031 2.086 -6.562 1 98.81 88 PHE B CA 1
ATOM 1807 C C . PHE B 1 88 ? -10.469 2.416 -6.18 1 98.81 88 PHE B C 1
ATOM 1809 O O . PHE B 1 88 ? -10.922 2.068 -5.09 1 98.81 88 PHE B O 1
ATOM 1816 N N . ASN B 1 89 ? -11.148 3.113 -7.117 1 98.75 89 ASN B N 1
ATOM 1817 C CA . ASN B 1 89 ? -12.539 3.484 -6.871 1 98.75 89 ASN B CA 1
ATOM 1818 C C . ASN B 1 89 ? -13.43 2.254 -6.715 1 98.75 89 ASN B C 1
ATOM 1820 O O . ASN B 1 89 ? -14.258 2.195 -5.805 1 98.75 89 ASN B O 1
ATOM 1824 N N . ALA B 1 90 ? -13.219 1.273 -7.516 1 98.88 90 ALA B N 1
ATOM 1825 C CA . ALA B 1 90 ? -14.039 0.063 -7.5 1 98.88 90 ALA B CA 1
ATOM 1826 C C . ALA B 1 90 ? -13.719 -0.797 -6.281 1 98.88 90 ALA B C 1
ATOM 1828 O O . ALA B 1 90 ? -14.547 -1.606 -5.848 1 98.88 90 ALA B O 1
ATOM 1829 N N . ALA B 1 91 ? -12.523 -0.642 -5.703 1 98.88 91 ALA B N 1
ATOM 1830 C CA . ALA B 1 91 ? -12.109 -1.429 -4.543 1 98.88 91 ALA B CA 1
ATOM 1831 C C . ALA B 1 91 ? -12.859 -0.995 -3.289 1 98.88 91 ALA B C 1
ATOM 1833 O O . ALA B 1 91 ? -13.008 -1.774 -2.344 1 98.88 91 ALA B O 1
ATOM 1834 N N . GLN B 1 92 ? -13.336 0.29 -3.268 1 98.81 92 GLN B N 1
ATOM 1835 C CA . GLN B 1 92 ? -13.953 0.837 -2.064 1 98.81 92 GLN B CA 1
ATOM 1836 C C . GLN B 1 92 ? -15.234 0.094 -1.717 1 98.81 92 GLN B C 1
ATOM 1838 O O . GLN B 1 92 ? -15.398 -0.395 -0.596 1 98.81 92 GLN B O 1
ATOM 1843 N N . PRO B 1 93 ? -16.203 -0.076 -2.658 1 98.62 93 PRO B N 1
ATOM 1844 C CA . PRO B 1 93 ? -17.406 -0.834 -2.291 1 98.62 93 PRO B CA 1
ATOM 1845 C C . PRO B 1 93 ? -17.109 -2.311 -2.033 1 98.62 93 PRO B C 1
ATOM 1847 O O . PRO B 1 93 ? -17.781 -2.939 -1.202 1 98.62 93 PRO B O 1
ATOM 1850 N N . LEU B 1 94 ? -16.172 -2.945 -2.734 1 98.69 94 LEU B N 1
ATOM 1851 C CA . LEU B 1 94 ? -15.789 -4.328 -2.48 1 98.69 94 LEU B CA 1
ATOM 1852 C C . LEU B 1 94 ? -15.227 -4.488 -1.071 1 98.69 94 LEU B C 1
ATOM 1854 O O . LEU B 1 94 ? -15.555 -5.445 -0.369 1 98.69 94 LEU B O 1
ATOM 1858 N N . PHE B 1 95 ? -14.391 -3.582 -0.662 1 98.75 95 PHE B N 1
ATOM 1859 C CA . PHE B 1 95 ? -13.781 -3.539 0.663 1 98.75 95 PHE B CA 1
ATOM 1860 C C . PHE B 1 95 ? -14.852 -3.469 1.747 1 98.75 95 PHE B C 1
ATOM 1862 O O . PHE B 1 95 ? -14.75 -4.148 2.77 1 98.75 95 PHE B O 1
ATOM 1869 N N . ARG B 1 96 ? -15.898 -2.691 1.507 1 98.5 96 ARG B N 1
ATOM 1870 C CA . ARG B 1 96 ? -17 -2.549 2.455 1 98.5 96 ARG B CA 1
ATOM 1871 C C . ARG B 1 96 ? -17.828 -3.824 2.521 1 98.5 96 ARG B C 1
ATOM 1873 O O . ARG B 1 96 ? -18.359 -4.172 3.578 1 98.5 96 ARG B O 1
ATOM 1880 N N . ARG B 1 97 ? -17.906 -4.496 1.411 1 98.19 97 ARG B N 1
ATOM 1881 C CA . ARG B 1 97 ? -18.781 -5.656 1.288 1 98.19 97 ARG B CA 1
ATOM 1882 C C . ARG B 1 97 ? -18.125 -6.906 1.862 1 98.19 97 ARG B C 1
ATOM 1884 O O . ARG B 1 97 ? -18.766 -7.703 2.539 1 98.19 97 ARG B O 1
ATOM 1891 N N . TYR B 1 98 ? -16.844 -7.117 1.617 1 98.25 98 TYR B N 1
ATOM 1892 C CA . TYR B 1 98 ? -16.078 -8.281 2.066 1 98.25 98 TYR B CA 1
ATOM 1893 C C . TYR B 1 98 ? -15.125 -7.91 3.189 1 98.25 98 TYR B C 1
ATOM 1895 O O . TYR B 1 98 ? -13.961 -7.59 2.939 1 98.25 98 TYR B O 1
ATOM 1903 N N . LEU B 1 99 ? -15.492 -8.094 4.422 1 97.56 99 LEU B N 1
ATOM 1904 C CA . LEU B 1 99 ? -14.805 -7.559 5.586 1 97.56 99 LEU B CA 1
ATOM 1905 C C . LEU B 1 99 ? -13.5 -8.312 5.84 1 97.56 99 LEU B C 1
ATOM 1907 O O . LEU B 1 99 ? -12.625 -7.828 6.566 1 97.56 99 LEU B O 1
ATOM 1911 N N . GLU B 1 100 ? -13.375 -9.469 5.203 1 97.31 100 GLU B N 1
ATOM 1912 C CA . GLU B 1 100 ? -12.172 -10.266 5.41 1 97.31 100 GLU B CA 1
ATOM 1913 C C . GLU B 1 100 ? -11.062 -9.852 4.441 1 97.31 100 GLU B C 1
ATOM 1915 O O . GLU B 1 100 ? -9.906 -10.234 4.617 1 97.31 100 GLU B O 1
ATOM 1920 N N . LEU B 1 101 ? -11.422 -9.062 3.428 1 98.44 101 LEU B N 1
ATOM 1921 C CA . LEU B 1 101 ? -10.43 -8.609 2.455 1 98.44 101 LEU B CA 1
ATOM 1922 C C . LEU B 1 101 ? -9.797 -7.297 2.898 1 98.44 101 LEU B C 1
ATOM 1924 O O . LEU B 1 101 ? -10.492 -6.363 3.287 1 98.44 101 LEU B O 1
ATOM 1928 N N . SER B 1 102 ? -8.438 -7.258 2.836 1 98.69 102 SER B N 1
ATOM 1929 C CA . SER B 1 102 ? -7.77 -5.969 2.979 1 98.69 102 SER B CA 1
ATOM 1930 C C . SER B 1 102 ? -8.07 -5.059 1.791 1 98.69 102 SER B C 1
ATOM 1932 O O . SER B 1 102 ? -8.664 -5.496 0.802 1 98.69 102 SER B O 1
ATOM 1934 N N . PHE B 1 103 ? -7.719 -3.846 1.907 1 98.88 103 PHE B N 1
ATOM 1935 C CA . PHE B 1 103 ? -7.953 -2.951 0.779 1 98.88 103 PHE B CA 1
ATOM 1936 C C . PHE B 1 103 ? -7.113 -3.371 -0.424 1 98.88 103 PHE B C 1
ATOM 1938 O O . PHE B 1 103 ? -7.586 -3.326 -1.562 1 98.88 103 PHE B O 1
ATOM 1945 N N . VAL B 1 104 ? -5.832 -3.771 -0.179 1 98.94 104 VAL B N 1
ATOM 1946 C CA . VAL B 1 104 ? -4.977 -4.227 -1.269 1 98.94 104 VAL B CA 1
ATOM 1947 C C . VAL B 1 104 ? -5.578 -5.477 -1.91 1 98.94 104 VAL B C 1
ATOM 1949 O O . VAL B 1 104 ? -5.59 -5.605 -3.137 1 98.94 104 VAL B O 1
ATOM 1952 N N . ASP B 1 105 ? -6.18 -6.422 -1.127 1 98.88 105 ASP B N 1
ATOM 1953 C CA . ASP B 1 105 ? -6.883 -7.566 -1.691 1 98.88 105 ASP B CA 1
ATOM 1954 C C . ASP B 1 105 ? -8.039 -7.121 -2.58 1 98.88 105 ASP B C 1
ATOM 1956 O O . ASP B 1 105 ? -8.273 -7.695 -3.645 1 98.88 105 ASP B O 1
ATOM 1960 N N . SER B 1 106 ? -8.758 -6.129 -2.098 1 98.94 106 SER B N 1
ATOM 1961 C CA . SER B 1 106 ? -9.867 -5.594 -2.875 1 98.94 106 SER B CA 1
ATOM 1962 C C . SER B 1 106 ? -9.391 -5.008 -4.199 1 98.94 106 SER B C 1
ATOM 1964 O O . SER B 1 106 ? -10.062 -5.145 -5.223 1 98.94 106 SER B O 1
ATOM 1966 N N . THR B 1 107 ? -8.219 -4.344 -4.211 1 98.94 107 THR B N 1
ATOM 1967 C CA . THR B 1 107 ? -7.664 -3.822 -5.457 1 98.94 107 THR B CA 1
ATOM 1968 C C . THR B 1 107 ? -7.23 -4.961 -6.375 1 98.94 107 THR B C 1
ATOM 1970 O O . THR B 1 107 ? -7.316 -4.848 -7.598 1 98.94 107 THR B O 1
ATOM 1973 N N . ILE B 1 108 ? -6.695 -6.09 -5.789 1 98.94 108 ILE B N 1
ATOM 1974 C CA . ILE B 1 108 ? -6.379 -7.273 -6.578 1 98.94 108 ILE B CA 1
ATOM 1975 C C . ILE B 1 108 ? -7.629 -7.758 -7.309 1 98.94 108 ILE B C 1
ATOM 1977 O O . ILE B 1 108 ? -7.609 -7.953 -8.523 1 98.94 108 ILE B O 1
ATOM 1981 N N . ALA B 1 109 ? -8.711 -7.848 -6.578 1 98.88 109 ALA B N 1
ATOM 1982 C CA . ALA B 1 109 ? -9.961 -8.367 -7.129 1 98.88 109 ALA B CA 1
ATOM 1983 C C . ALA B 1 109 ? -10.484 -7.473 -8.25 1 98.88 109 ALA B C 1
ATOM 1985 O O . ALA B 1 109 ? -10.875 -7.961 -9.312 1 98.88 109 ALA B O 1
ATOM 1986 N N . THR B 1 110 ? -10.508 -6.168 -8.023 1 98.88 110 THR B N 1
ATOM 1987 C CA . THR B 1 110 ? -11.047 -5.246 -9.023 1 98.88 110 THR B CA 1
ATOM 1988 C C . THR B 1 110 ? -10.156 -5.211 -10.266 1 98.88 110 THR B C 1
ATOM 1990 O O . THR B 1 110 ? -10.648 -5.086 -11.383 1 98.88 110 THR B O 1
ATOM 1993 N N . TYR B 1 111 ? -8.836 -5.273 -10.07 1 98.88 111 TYR B N 1
ATOM 1994 C CA . TYR B 1 111 ? -7.902 -5.348 -11.195 1 98.88 111 TYR B CA 1
ATOM 1995 C C . TYR B 1 111 ? -8.164 -6.59 -12.039 1 98.88 111 TYR B C 1
ATOM 1997 O O . TYR B 1 111 ? -8.219 -6.516 -13.266 1 98.88 111 TYR B O 1
ATOM 2005 N N . MET B 1 112 ? -8.273 -7.766 -11.375 1 98.75 112 MET B N 1
ATOM 2006 C CA . MET B 1 112 ? -8.531 -9.031 -12.062 1 98.75 112 MET B CA 1
ATOM 2007 C C . MET B 1 112 ? -9.828 -8.961 -12.867 1 98.75 112 MET B C 1
ATOM 2009 O O . MET B 1 112 ? -9.867 -9.383 -14.023 1 98.75 112 MET B O 1
ATOM 2013 N N . GLU B 1 113 ? -10.836 -8.422 -12.227 1 98.5 113 GLU B N 1
ATOM 2014 C CA . GLU B 1 113 ? -12.125 -8.281 -12.906 1 98.5 113 GLU B CA 1
ATOM 2015 C C . GLU B 1 113 ? -12.008 -7.41 -14.148 1 98.5 113 GLU B C 1
ATOM 2017 O O . GLU B 1 113 ? -12.461 -7.793 -15.227 1 98.5 113 GLU B O 1
ATOM 2022 N N . ARG B 1 114 ? -11.422 -6.281 -14.016 1 98.38 114 ARG B N 1
ATOM 2023 C CA . ARG B 1 114 ? -11.305 -5.32 -15.109 1 98.38 114 ARG B CA 1
ATOM 2024 C C . ARG B 1 114 ? -10.492 -5.902 -16.266 1 98.38 114 ARG B C 1
ATOM 2026 O O . ARG B 1 114 ? -10.828 -5.699 -17.438 1 98.38 114 ARG B O 1
ATOM 2033 N N . GLU B 1 115 ? -9.422 -6.617 -15.969 1 97.94 115 GLU B N 1
ATOM 2034 C CA . GLU B 1 115 ? -8.508 -7.137 -16.969 1 97.94 115 GLU B CA 1
ATOM 2035 C C . GLU B 1 115 ? -8.953 -8.508 -17.484 1 97.94 115 GLU B C 1
ATOM 2037 O O . GLU B 1 115 ? -8.344 -9.062 -18.391 1 97.94 115 GLU B O 1
ATOM 2042 N N . GLY B 1 116 ? -9.953 -9.086 -16.844 1 97.25 116 GLY B N 1
ATOM 2043 C CA . GLY B 1 116 ? -10.43 -10.406 -17.234 1 97.25 116 GLY B CA 1
ATOM 2044 C C . GLY B 1 116 ? -9.477 -11.523 -16.844 1 97.25 116 GLY B C 1
ATOM 2045 O O . GLY B 1 116 ? -9.32 -12.5 -17.578 1 97.25 116 GLY B O 1
ATOM 2046 N N . ILE B 1 117 ? -8.766 -11.391 -15.773 1 98.19 117 ILE B N 1
ATOM 2047 C CA . ILE B 1 117 ? -7.859 -12.414 -15.258 1 98.19 117 ILE B CA 1
ATOM 2048 C C . ILE B 1 117 ? -8.586 -13.273 -14.227 1 98.19 117 ILE B C 1
ATOM 2050 O O . ILE B 1 117 ? -9.148 -12.75 -13.258 1 98.19 117 ILE B O 1
ATOM 2054 N N . GLU B 1 118 ? -8.562 -14.492 -14.312 1 98.38 118 GLU B N 1
ATOM 2055 C CA . GLU B 1 118 ? -9.312 -15.406 -13.453 1 98.38 118 GLU B CA 1
ATOM 2056 C C . GLU B 1 118 ? -8.438 -15.953 -12.336 1 98.38 118 GLU B C 1
ATOM 2058 O O . GLU B 1 118 ? -8.906 -16.141 -11.211 1 98.38 118 GLU B O 1
ATOM 2063 N N . TYR B 1 119 ? -7.156 -16.219 -12.578 1 98.81 119 TYR B N 1
ATOM 2064 C CA . TYR B 1 119 ? -6.344 -17.031 -11.68 1 98.81 119 TYR B CA 1
ATOM 2065 C C . TYR B 1 119 ? -5.434 -16.156 -10.82 1 98.81 119 TYR B C 1
ATOM 2067 O O . TYR B 1 119 ? -4.855 -15.188 -11.312 1 98.81 119 TYR B O 1
ATOM 2075 N N . LEU B 1 120 ? -5.379 -16.469 -9.586 1 98.94 120 LEU B N 1
ATOM 2076 C CA . LEU B 1 120 ? -4.594 -15.773 -8.57 1 98.94 120 LEU B CA 1
ATOM 2077 C C . LEU B 1 120 ? -3.764 -16.75 -7.754 1 98.94 120 LEU B C 1
ATOM 2079 O O . LEU B 1 120 ? -4.312 -17.672 -7.121 1 98.94 120 LEU B O 1
ATOM 2083 N N . TYR B 1 121 ? -2.428 -16.641 -7.797 1 98.94 121 TYR B N 1
ATOM 2084 C CA . TYR B 1 121 ? -1.625 -17.359 -6.812 1 98.94 121 TYR B CA 1
ATOM 2085 C C . TYR B 1 121 ? -1.671 -16.656 -5.457 1 98.94 121 TYR B C 1
ATOM 2087 O O . TYR B 1 121 ? -1.203 -15.523 -5.32 1 98.94 121 TYR B O 1
ATOM 2095 N N . SER B 1 122 ? -2.244 -17.281 -4.477 1 98.94 122 SER B N 1
ATOM 2096 C CA . SER B 1 122 ? -2.396 -16.734 -3.135 1 98.94 122 SER B CA 1
ATOM 2097 C C . SER B 1 122 ? -2.641 -17.828 -2.109 1 98.94 122 SER B C 1
ATOM 2099 O O . SER B 1 122 ? -3.301 -18.828 -2.408 1 98.94 122 SER B O 1
ATOM 2101 N N . PHE B 1 123 ? -2.135 -17.625 -0.903 1 98.94 123 PHE B N 1
ATOM 2102 C CA . PHE B 1 123 ? -2.4 -18.531 0.206 1 98.94 123 PHE B CA 1
ATOM 2103 C C . PHE B 1 123 ? -3.578 -18.031 1.038 1 98.94 123 PHE B C 1
ATOM 2105 O O . PHE B 1 123 ? -3.988 -18.703 1.997 1 98.94 123 PHE B O 1
ATOM 2112 N N . ASP B 1 124 ? -4.133 -16.859 0.726 1 98.69 124 ASP B N 1
ATOM 2113 C CA . ASP B 1 124 ? -5.227 -16.25 1.48 1 98.69 124 ASP B CA 1
ATOM 2114 C C . ASP B 1 124 ? -6.578 -16.766 0.995 1 98.69 124 ASP B C 1
ATOM 2116 O O . ASP B 1 124 ? -7.066 -16.359 -0.06 1 98.69 124 ASP B O 1
ATOM 2120 N N . ASP B 1 125 ? -7.242 -17.547 1.757 1 98.56 125 ASP B N 1
ATOM 2121 C CA . ASP B 1 125 ? -8.484 -18.188 1.322 1 98.56 125 ASP B CA 1
ATOM 2122 C C . ASP B 1 125 ? -9.648 -17.203 1.373 1 98.56 125 ASP B C 1
ATOM 2124 O O . ASP B 1 125 ? -10.766 -17.531 0.958 1 98.56 125 ASP B O 1
ATOM 2128 N N . ASP B 1 126 ? -9.438 -15.922 1.797 1 98.38 126 ASP B N 1
ATOM 2129 C CA . ASP B 1 126 ? -10.477 -14.898 1.733 1 98.38 126 ASP B CA 1
ATOM 2130 C C . ASP B 1 126 ? -10.914 -14.648 0.292 1 98.38 126 ASP B C 1
ATOM 2132 O O . ASP B 1 126 ? -12.062 -14.281 0.041 1 98.38 126 ASP B O 1
ATOM 2136 N N . PHE B 1 127 ? -10.031 -14.93 -0.663 1 98.81 127 PHE B N 1
ATOM 2137 C CA . PHE B 1 127 ? -10.336 -14.688 -2.068 1 98.81 127 PHE B CA 1
ATOM 2138 C C . PHE B 1 127 ? -11.375 -15.688 -2.576 1 98.81 127 PHE B C 1
ATOM 2140 O O . PHE B 1 127 ? -11.977 -15.477 -3.631 1 98.81 127 PHE B O 1
ATOM 2147 N N . ASP B 1 128 ? -11.57 -16.812 -1.824 1 98.62 128 ASP B N 1
ATOM 2148 C CA . ASP B 1 128 ? -12.492 -17.859 -2.271 1 98.62 128 ASP B CA 1
ATOM 2149 C C . ASP B 1 128 ? -13.938 -17.359 -2.258 1 98.62 128 ASP B C 1
ATOM 2151 O O . ASP B 1 128 ? -14.812 -17.969 -2.865 1 98.62 128 ASP B O 1
ATOM 2155 N N . ALA B 1 129 ? -14.188 -16.281 -1.632 1 97.88 129 ALA B N 1
ATOM 2156 C CA . ALA B 1 129 ? -15.531 -15.703 -1.556 1 97.88 129 ALA B CA 1
ATOM 2157 C C . ALA B 1 129 ? -15.867 -14.93 -2.828 1 97.88 129 ALA B C 1
ATOM 2159 O O . ALA B 1 129 ? -17.031 -14.594 -3.064 1 97.88 129 ALA B O 1
ATOM 2160 N N . LEU B 1 130 ? -14.914 -14.633 -3.686 1 98.31 130 LEU B N 1
ATOM 2161 C CA . LEU B 1 130 ? -15.102 -13.781 -4.852 1 98.31 130 LEU B CA 1
ATOM 2162 C C . LEU B 1 130 ? -15.477 -14.602 -6.078 1 98.31 130 LEU B C 1
ATOM 2164 O O . LEU B 1 130 ? -14.828 -15.609 -6.379 1 98.31 130 LEU B O 1
ATOM 2168 N N . ASP B 1 131 ? -16.484 -14.133 -6.715 1 96.62 131 ASP B N 1
ATOM 2169 C CA . ASP B 1 131 ? -16.812 -14.734 -8.008 1 96.62 131 ASP B CA 1
ATOM 2170 C C . ASP B 1 131 ? -15.781 -14.359 -9.062 1 96.62 131 ASP B C 1
ATOM 2172 O O . ASP B 1 131 ? -15.289 -13.234 -9.086 1 96.62 131 ASP B O 1
ATOM 2176 N N . GLY B 1 132 ? -15.453 -15.281 -9.875 1 97.38 132 GLY B N 1
ATOM 2177 C CA . GLY B 1 132 ? -14.594 -14.992 -11.008 1 97.38 132 GLY B CA 1
ATOM 2178 C C . GLY B 1 132 ? -13.117 -15.094 -10.68 1 97.38 132 GLY B C 1
ATOM 2179 O O . GLY B 1 132 ? -12.258 -14.852 -11.531 1 97.38 132 GLY B O 1
ATOM 2180 N N . VAL B 1 133 ? -12.797 -15.422 -9.398 1 98.62 133 VAL B N 1
ATOM 2181 C CA . VAL B 1 133 ? -11.406 -15.602 -8.977 1 98.62 133 VAL B CA 1
ATOM 2182 C C . VAL B 1 133 ? -11.164 -17.062 -8.625 1 98.62 133 VAL B C 1
ATOM 2184 O O . VAL B 1 133 ? -11.891 -17.641 -7.809 1 98.62 133 VAL B O 1
ATOM 2187 N N . THR B 1 134 ? -10.234 -17.672 -9.234 1 98.69 134 THR B N 1
ATOM 2188 C CA . THR B 1 134 ? -9.758 -19 -8.875 1 98.69 134 THR B CA 1
ATOM 2189 C C . THR B 1 134 ? -8.391 -18.922 -8.211 1 98.69 134 THR B C 1
ATOM 2191 O O . THR B 1 134 ? -7.398 -18.562 -8.852 1 98.69 134 THR B O 1
ATOM 2194 N N . ARG B 1 135 ? -8.375 -19.266 -7 1 98.81 135 ARG B N 1
ATOM 2195 C CA . ARG B 1 135 ? -7.164 -19.188 -6.191 1 98.81 135 ARG B CA 1
ATOM 2196 C C . ARG B 1 135 ? -6.32 -20.438 -6.355 1 98.81 135 ARG B C 1
ATOM 2198 O O . ARG B 1 135 ? -6.848 -21.562 -6.355 1 98.81 135 ARG B O 1
ATOM 2205 N N . LEU B 1 136 ? -5.078 -20.219 -6.551 1 98.88 136 LEU B N 1
ATOM 2206 C CA . LEU B 1 136 ? -4.074 -21.281 -6.605 1 98.88 136 LEU B CA 1
ATOM 2207 C C . LEU B 1 136 ? -3.105 -21.172 -5.434 1 98.88 136 LEU B C 1
ATOM 2209 O O . LEU B 1 136 ? -2.402 -20.172 -5.297 1 98.88 136 LEU B O 1
ATOM 2213 N N . ASP B 1 137 ? -2.988 -22.234 -4.562 1 98.69 137 ASP B N 1
ATOM 2214 C CA . ASP B 1 137 ? -2.092 -22.172 -3.414 1 98.69 137 ASP B CA 1
ATOM 2215 C C . ASP B 1 137 ? -0.999 -23.234 -3.52 1 98.69 137 ASP B C 1
ATOM 2217 O O . ASP B 1 137 ? -0.36 -23.578 -2.523 1 98.69 137 ASP B O 1
ATOM 2221 N N . THR B 1 138 ? -0.886 -23.828 -4.707 1 98.62 138 THR B N 1
ATOM 2222 C CA . THR B 1 138 ? 0.161 -24.766 -5.117 1 98.62 138 THR B CA 1
ATOM 2223 C C . THR B 1 138 ? 0.747 -24.359 -6.465 1 98.62 138 THR B C 1
ATOM 2225 O O . THR B 1 138 ? 0.162 -23.547 -7.184 1 98.62 138 THR B O 1
ATOM 2228 N N . PRO B 1 139 ? 1.938 -24.828 -6.777 1 98.5 139 PRO B N 1
ATOM 2229 C CA . PRO B 1 139 ? 2.557 -24.453 -8.055 1 98.5 139 PRO B CA 1
ATOM 2230 C C . PRO B 1 139 ? 1.916 -25.156 -9.25 1 98.5 139 PRO B C 1
ATOM 2232 O O . PRO B 1 139 ? 2.607 -25.828 -10.023 1 98.5 139 PRO B O 1
ATOM 2235 N N . ASP B 1 140 ? 0.646 -24.984 -9.422 1 98.12 140 ASP B N 1
ATOM 2236 C CA . ASP B 1 140 ? -0.094 -25.547 -10.555 1 98.12 140 ASP B CA 1
ATOM 2237 C C . ASP B 1 140 ? -0.206 -24.531 -11.695 1 98.12 140 ASP B C 1
ATOM 2239 O O . ASP B 1 140 ? -0.405 -23.344 -11.453 1 98.12 140 ASP B O 1
ATOM 2243 N N . ASN B 1 141 ? -0.083 -25.031 -12.875 1 97.94 141 ASN B N 1
ATOM 2244 C CA . ASN B 1 141 ? -0.392 -24.234 -14.055 1 97.94 141 ASN B CA 1
ATOM 2245 C C . ASN B 1 141 ? -1.84 -24.438 -14.5 1 97.94 141 ASN B C 1
ATOM 2247 O O . ASN B 1 141 ? -2.195 -25.484 -15.031 1 97.94 141 ASN B O 1
ATOM 2251 N N . PRO B 1 142 ? -2.625 -23.453 -14.352 1 97.5 142 PRO B N 1
ATOM 2252 C CA . PRO B 1 142 ? -4.051 -23.656 -14.625 1 97.5 142 PRO B CA 1
ATOM 2253 C C . PRO B 1 142 ? -4.363 -23.688 -16.125 1 97.5 142 PRO B C 1
ATOM 2255 O O . PRO B 1 142 ? -5.504 -23.953 -16.516 1 97.5 142 PRO B O 1
ATOM 2258 N N . PHE B 1 143 ? -3.412 -23.469 -16.938 1 96.44 143 PHE B N 1
ATOM 2259 C CA . PHE B 1 143 ? -3.641 -23.391 -18.375 1 96.44 143 PHE B CA 1
ATOM 2260 C C . PHE B 1 143 ? -3.135 -24.641 -19.078 1 96.44 143 PHE B C 1
ATOM 2262 O O . PHE B 1 143 ? -3.109 -24.703 -20.297 1 96.44 143 PHE B O 1
ATOM 2269 N N . ASP B 1 144 ? -2.516 -25.484 -18.312 1 88.12 144 ASP B N 1
ATOM 2270 C CA . ASP B 1 144 ? -2.148 -26.781 -18.859 1 88.12 144 ASP B CA 1
ATOM 2271 C C . ASP B 1 144 ? -3.375 -27.672 -19.016 1 88.12 144 ASP B C 1
ATOM 2273 O O . ASP B 1 144 ? -4.336 -27.562 -18.25 1 88.12 144 ASP B O 1
#

Secondary structure (DSSP, 8-state):
-PPPEEEE-HHHHHHHH-TTSTTHHHHHHHHHHHHTTSS-EEEEEHHHHHHHHHHHHHHH-HHHHHHHHHHHHH-TTEEEE---HHHHHHHHHHHHH-TTS-HHHHHHHHHHHHHT--EEE-S-GGGGGSTT-EEE-SS--TT-/----EEEE-HHHHHHHH-TTSTTHHHHHHHHHHHHTTSS-EEEEEHHHHHHHHHHHHHHH-HHHHHHHHHHHHH-TTEEEE---HHHHHHHHHHHHH-TTS-HHHHHHHHHHHHHT--EEE-S-GGGGGSTT-EEE-SS--TT-

InterPro domains:
  IPR002716 PIN domain [PF01850] (7-132)
  IPR022907 VapC family [MF_00265] (6-137)
  IPR029060 PIN-like domain superfamily [SSF88723] (6-136)
  IPR039018 Endonuclease VapC20-like [PTHR42188] (6-133)

Organism: Haloquadratum walsbyi (strain DSM 16790 / HBSQ001) (NCBI:txid362976)

Solvent-accessible surface area (backbone atoms only — not comparable to full-atom values): 15196 Å² total; per-residue (Å²): 124,84,76,71,54,28,37,51,39,40,64,32,58,39,20,41,72,30,84,84,36,95,50,14,70,52,22,36,47,33,53,50,29,25,72,71,62,72,26,56,39,30,37,32,38,52,64,37,50,40,51,30,37,35,52,28,25,73,75,64,32,52,69,51,18,51,51,49,50,48,48,49,74,66,33,90,37,42,41,76,42,74,72,54,65,68,29,57,59,52,13,53,63,47,27,71,70,38,67,80,44,42,44,60,52,21,33,52,52,34,44,26,60,74,71,69,40,41,40,31,40,35,78,62,69,66,53,69,75,43,86,73,47,46,75,34,72,56,72,69,46,88,83,112,123,84,76,70,53,28,37,50,38,37,63,32,58,41,19,42,73,31,86,85,36,94,50,14,70,51,21,36,48,34,52,48,28,26,73,71,63,72,26,57,41,30,38,30,38,52,64,38,50,39,52,28,37,36,51,29,26,73,76,65,31,52,68,51,18,52,52,49,50,48,47,49,73,66,34,91,38,42,39,77,42,73,71,52,65,66,28,57,61,54,13,51,62,48,29,70,70,40,66,79,43,43,44,60,53,20,32,52,51,35,44,25,61,76,71,68,39,40,39,32,39,35,80,64,70,66,53,69,77,42,84,73,46,44,77,36,72,56,72,69,47,89,84,112

Sequence (288 aa):
MPVPVALLDTNVLVASASARDDYHNRAREIVRGIDHGDLPDVMMTNYVVAETLNLTGEKLGPDAANEMLDRLIEGAHFEIDHAPKTDFNAAQPLFRRYLELSFVDSTIATYMEREGIEYLYSFDDDFDALDGVTRLDTPDNPFDMPVPVALLDTNVLVASASARDDYHNRAREIVRGIDHGDLPDVMMTNYVVAETLNLTGEKLGPDAANEMLDRLIEGAHFEIDHAPKTDFNAAQPLFRRYLELSFVDSTIATYMEREGIEYLYSFDDDFDALDGVTRLDTPDNPFD

Foldseek 3Di:
DPFAEAEEALVLLLLCLDPPRPLNVQSVLQLVCLLVVVAAQYEYEPLSLVSNLVSNCVVPNNVSSVVSVCCQVVRPRHHYDYQDVVLLVQLVVVCVVQVLDDSSSSSVLSVCVVVVHAEYEDPDCSCVVDPSHDYDPGNDHPVD/DPFAEAEEALVLLLLCLDPPRPLNVQSVLQLVCLLVVVAAQYEYEPLSLVSNLVSNCVPPNNVSSVVSVCCQVVRPRHHYDHQDVVLLVQLVVVCVVQVLDDSSSSSVLSSCVVVVHAEYEDPDCSCVVDPSHDYDPGNDHPVD

Nearest PDB structures (foldseek):
  5wz4-assembly1_B  TM=8.849E-01  e=3.656E-08  Mycobacterium tuberculosis H37Rv
  5wzf-assembly1_A  TM=8.826E-01  e=1.117E-07  Mycobacterium tuberculosis H37Rv
  1w8i-assembly1_A-2  TM=8.423E-01  e=4.450E-06  Archaeoglobus fulgidus DSM 4304
  4xgr-assembly1_A  TM=8.213E-01  e=2.344E-04  Mycobacterium tuberculosis H37Rv
  8wmm-assembly1_G  TM=7.017E-01  e=1.418E-04  Chryseobacterium

Radius of gyration: 19.05 Å; Cα contacts (8 Å, |Δi|>4): 491; chains: 2; bounding box: 38×58×51 Å

pLDDT: mean 97.42, std 5.97, range [46.09, 98.94]